Protein AF-A0A2R6HW61-F1 (afdb_monomer_lite)

Secondary structure (DSSP, 8-state):
-----------TT--B---EE-S-------------------------HHHHSBSTTGGGSPPPS--S---BSS----S--TTS---GGGGTTSSSSS-TTS-EEEEEETTEEEEEEHHHHHHH-EEEE-SSS-EEEE-BTTTTEEEEEE-EETTEE--EEEEEEEEB--HHHHHHHHHHTSEEEB-TTSSB---SSS-EEEEEETTT--EE-

Structure (mmCIF, N/CA/C/O backbone):
data_AF-A0A2R6HW61-F1
#
_entry.id   AF-A0A2R6HW61-F1
#
loop_
_atom_site.group_PDB
_atom_site.id
_atom_site.type_symbol
_atom_site.label_atom_id
_atom_site.label_alt_id
_atom_site.label_comp_id
_atom_site.label_asym_id
_atom_site.label_entity_id
_atom_site.label_seq_id
_atom_site.pdbx_PDB_ins_code
_atom_site.Cartn_x
_atom_site.Cartn_y
_atom_site.Cartn_z
_atom_site.occupancy
_atom_site.B_iso_or_equiv
_atom_site.auth_seq_id
_atom_site.auth_comp_id
_atom_site.auth_asym_id
_atom_site.auth_atom_id
_atom_site.pdbx_PDB_model_num
ATOM 1 N N . MET A 1 1 ? 31.361 -5.301 -8.154 1.00 31.36 1 MET A N 1
ATOM 2 C CA . MET A 1 1 ? 30.643 -4.566 -7.094 1.00 31.36 1 MET A CA 1
ATOM 3 C C . MET A 1 1 ? 29.355 -5.322 -6.843 1.00 31.36 1 MET A C 1
ATOM 5 O O . MET A 1 1 ? 28.435 -5.210 -7.637 1.00 31.36 1 MET A O 1
ATOM 9 N N . ASP A 1 2 ? 29.370 -6.182 -5.827 1.00 32.22 2 ASP A N 1
ATOM 10 C CA . ASP A 1 2 ? 28.257 -7.047 -5.420 1.00 32.22 2 ASP A CA 1
ATOM 11 C C . ASP A 1 2 ? 27.261 -6.198 -4.610 1.00 32.22 2 ASP A C 1
ATOM 13 O O . ASP A 1 2 ? 27.486 -5.925 -3.432 1.00 32.22 2 ASP A O 1
ATOM 17 N N . ARG A 1 3 ? 26.231 -5.659 -5.274 1.00 37.00 3 ARG A N 1
ATOM 18 C CA . ARG A 1 3 ? 25.158 -4.887 -4.630 1.00 37.00 3 ARG A CA 1
ATOM 19 C C . ARG A 1 3 ? 24.066 -5.861 -4.216 1.00 37.00 3 ARG A C 1
ATOM 21 O O . ARG A 1 3 ? 23.086 -6.048 -4.927 1.00 37.00 3 ARG A O 1
ATOM 28 N N . ARG A 1 4 ? 24.278 -6.517 -3.077 1.00 37.12 4 ARG A N 1
ATOM 29 C CA . ARG A 1 4 ? 23.260 -7.338 -2.421 1.00 37.12 4 ARG A CA 1
ATOM 30 C C . ARG A 1 4 ? 22.064 -6.443 -2.110 1.00 37.12 4 ARG A C 1
ATOM 32 O O . ARG A 1 4 ? 22.157 -5.582 -1.239 1.00 37.12 4 ARG A O 1
ATOM 39 N N . GLY A 1 5 ? 20.982 -6.623 -2.864 1.00 33.38 5 GLY A N 1
ATOM 40 C CA . GLY A 1 5 ? 19.691 -6.027 -2.553 1.00 33.38 5 GLY A CA 1
ATOM 41 C C . GLY A 1 5 ? 19.285 -6.399 -1.131 1.00 33.38 5 GLY A C 1
ATOM 42 O O . GLY A 1 5 ? 19.651 -7.469 -0.635 1.00 33.38 5 GLY A O 1
ATOM 43 N N . ALA A 1 6 ? 18.550 -5.509 -0.470 1.00 35.66 6 ALA A N 1
ATOM 44 C CA . ALA A 1 6 ? 17.943 -5.773 0.825 1.00 35.66 6 ALA A CA 1
ATOM 45 C C . ALA A 1 6 ? 16.871 -6.872 0.673 1.00 35.66 6 ALA A C 1
ATOM 47 O O . ALA A 1 6 ? 15.675 -6.614 0.626 1.00 35.66 6 ALA A O 1
ATOM 48 N N . VAL A 1 7 ? 17.304 -8.127 0.541 1.00 35.94 7 VAL A N 1
ATOM 49 C CA . VAL A 1 7 ? 16.442 -9.306 0.595 1.00 35.94 7 VAL A CA 1
ATOM 50 C C . VAL A 1 7 ? 16.288 -9.653 2.064 1.00 35.94 7 VAL A C 1
ATOM 52 O O . VAL A 1 7 ? 17.057 -10.437 2.625 1.00 35.94 7 VAL A O 1
ATOM 55 N N . ARG A 1 8 ? 15.299 -9.045 2.719 1.00 37.31 8 ARG A N 1
ATOM 56 C CA . ARG A 1 8 ? 14.903 -9.475 4.056 1.00 37.31 8 ARG A CA 1
ATOM 57 C C . ARG A 1 8 ? 13.936 -10.643 3.905 1.00 37.31 8 ARG A C 1
ATOM 59 O O . ARG A 1 8 ? 12.803 -10.479 3.470 1.00 37.31 8 ARG A O 1
ATOM 66 N N . ARG A 1 9 ? 14.401 -11.842 4.266 1.00 31.02 9 ARG A N 1
ATOM 67 C CA . ARG A 1 9 ? 13.520 -12.980 4.545 1.00 31.02 9 ARG A CA 1
ATOM 68 C C . ARG A 1 9 ? 12.683 -12.616 5.770 1.00 31.02 9 ARG A C 1
ATOM 70 O O . ARG A 1 9 ? 13.190 -12.663 6.890 1.00 31.02 9 ARG A O 1
ATOM 77 N N . MET A 1 10 ? 11.425 -12.233 5.571 1.00 38.69 10 MET A N 1
ATOM 78 C CA . MET A 1 10 ? 10.437 -12.327 6.641 1.00 38.69 10 MET A CA 1
ATOM 79 C C . MET A 1 10 ? 10.206 -13.817 6.885 1.00 38.69 10 MET A C 1
ATOM 81 O O . MET A 1 10 ? 9.603 -14.506 6.068 1.00 38.69 10 MET A O 1
ATOM 85 N N . GLY A 1 11 ? 10.770 -14.332 7.980 1.00 29.97 11 GLY A N 1
ATOM 86 C CA . GLY A 1 11 ? 10.447 -15.673 8.452 1.00 29.97 11 GLY A CA 1
ATOM 87 C C . GLY A 1 11 ? 8.935 -15.789 8.630 1.00 29.97 11 GLY A C 1
ATOM 88 O O . GLY A 1 11 ? 8.297 -14.853 9.113 1.00 29.97 11 GLY A O 1
ATOM 89 N N . ALA A 1 12 ? 8.377 -16.917 8.194 1.00 33.56 12 ALA A N 1
ATOM 90 C CA . ALA A 1 12 ? 6.945 -17.173 8.195 1.00 33.56 12 ALA A CA 1
ATOM 91 C C . ALA A 1 12 ? 6.278 -16.738 9.515 1.00 33.56 12 ALA A C 1
ATOM 93 O O . ALA A 1 12 ? 6.633 -17.231 10.586 1.00 33.56 12 ALA A O 1
ATOM 94 N N . GLY A 1 13 ? 5.284 -15.849 9.421 1.00 33.25 13 GLY A N 1
ATOM 95 C CA . GLY A 1 13 ? 4.235 -15.752 10.440 1.00 33.25 13 GLY A CA 1
ATOM 96 C C . GLY A 1 13 ? 4.002 -14.412 11.132 1.00 33.25 13 GLY A C 1
ATOM 97 O O . GLY A 1 13 ? 3.167 -14.379 12.029 1.00 33.25 13 GLY A O 1
ATOM 98 N N . ARG A 1 14 ? 4.657 -13.307 10.757 1.00 41.66 14 ARG A N 1
ATOM 99 C CA . ARG A 1 14 ? 4.333 -11.989 11.339 1.00 41.66 14 ARG A CA 1
ATOM 100 C C . ARG A 1 14 ? 3.594 -11.108 10.344 1.00 41.66 14 ARG A C 1
ATOM 102 O O . ARG A 1 14 ? 4.169 -10.247 9.694 1.00 41.66 14 ARG A O 1
ATOM 109 N N . VAL A 1 15 ? 2.301 -11.376 10.235 1.00 49.12 15 VAL A N 1
ATOM 110 C CA . VAL A 1 15 ? 1.333 -10.452 9.652 1.00 49.12 15 VAL A CA 1
ATOM 111 C C . VAL A 1 15 ? 1.204 -9.256 10.597 1.00 49.12 15 VAL A C 1
ATOM 113 O O . VAL A 1 15 ? 0.943 -9.451 11.785 1.00 49.12 15 VAL A O 1
ATOM 116 N N . ALA A 1 16 ? 1.403 -8.035 10.097 1.00 51.91 16 ALA A N 1
ATOM 117 C CA . ALA A 1 16 ? 1.140 -6.837 10.888 1.00 51.91 16 ALA A CA 1
ATOM 118 C C . ALA A 1 16 ? -0.362 -6.742 11.210 1.00 51.91 16 ALA A C 1
ATOM 120 O O . ALA A 1 16 ? -1.201 -6.915 10.324 1.00 51.91 16 ALA A O 1
ATOM 121 N N . LEU A 1 17 ? -0.707 -6.464 12.470 1.00 54.50 17 LEU A N 1
ATOM 122 C CA . LEU A 1 17 ? -2.067 -6.076 12.835 1.00 54.50 17 LEU A CA 1
ATOM 123 C C . LEU A 1 17 ? -2.235 -4.602 12.475 1.00 54.50 17 LEU A C 1
ATOM 125 O O . LEU A 1 17 ? -1.582 -3.746 13.068 1.00 54.50 17 LEU A O 1
ATOM 129 N N . LEU A 1 18 ? -3.093 -4.318 11.499 1.00 63.66 18 LEU A N 1
ATOM 130 C CA . LEU A 1 18 ? -3.476 -2.947 11.185 1.00 63.66 18 LEU A CA 1
ATOM 131 C C . LEU A 1 18 ? -4.281 -2.379 12.358 1.00 63.66 18 LEU A C 1
ATOM 133 O O . LEU A 1 18 ? -5.107 -3.082 12.948 1.00 63.66 18 LEU A O 1
ATOM 137 N N . SER A 1 19 ? -4.063 -1.108 12.688 1.00 67.38 19 SER A N 1
ATOM 138 C CA . SER A 1 19 ? -4.864 -0.415 13.699 1.00 67.38 19 SER A CA 1
ATOM 139 C C . SER A 1 19 ? -5.810 0.555 13.015 1.00 67.38 19 SER A C 1
ATOM 141 O O . SER A 1 19 ? -5.370 1.468 12.320 1.00 67.38 19 SER A O 1
ATOM 143 N N . GLY A 1 20 ? -7.113 0.350 13.207 1.00 68.31 20 GLY A N 1
ATOM 144 C CA . GLY A 1 20 ? -8.134 1.137 12.533 1.00 68.31 20 GLY A CA 1
ATOM 145 C C . GLY A 1 20 ? -9.157 1.766 13.460 1.00 68.31 20 GLY A C 1
ATOM 146 O O . GLY A 1 20 ? -9.310 1.385 14.621 1.00 68.31 20 GLY A O 1
ATOM 147 N N . CYS A 1 21 ? -9.863 2.761 12.938 1.00 79.56 21 CYS A N 1
ATOM 148 C CA . CYS A 1 21 ? -10.953 3.442 13.624 1.00 79.56 21 CYS A CA 1
ATOM 149 C C . CYS A 1 21 ? -12.115 3.657 12.649 1.00 79.56 21 CYS A C 1
ATOM 151 O O . CYS A 1 21 ? -11.932 4.173 11.545 1.00 79.56 21 CYS A O 1
ATOM 153 N N . ALA A 1 22 ? -13.316 3.254 13.068 1.00 66.00 22 ALA A N 1
ATOM 154 C CA . ALA A 1 22 ? -14.553 3.465 12.329 1.00 66.00 22 ALA A CA 1
ATOM 155 C C . ALA A 1 22 ? -15.335 4.632 12.942 1.00 66.00 22 ALA A C 1
ATOM 157 O O . ALA A 1 22 ? -15.548 4.681 14.155 1.00 66.00 22 ALA A O 1
ATOM 158 N N . SER A 1 23 ? -15.803 5.544 12.098 1.00 42.78 23 SER A N 1
ATOM 159 C CA . SER A 1 23 ? -16.707 6.615 12.507 1.00 42.78 23 SER A CA 1
ATOM 160 C C . SER A 1 23 ? -18.146 6.100 12.423 1.00 42.78 23 SER A C 1
ATOM 162 O O . SER A 1 23 ? -18.689 5.968 11.332 1.00 42.78 23 SER A O 1
ATOM 164 N N . GLY A 1 24 ? -18.765 5.794 13.574 1.00 40.84 24 GLY A N 1
ATOM 165 C CA . GLY A 1 24 ? -20.229 5.677 13.675 1.00 40.84 24 GLY A CA 1
ATOM 166 C C . GLY A 1 24 ? -20.866 4.287 13.824 1.00 40.84 24 GLY A C 1
ATOM 167 O O . GLY A 1 24 ? -21.939 4.070 13.271 1.00 40.84 24 GLY A O 1
ATOM 168 N N . LEU A 1 25 ? -20.305 3.368 14.616 1.00 32.78 25 LEU A N 1
ATOM 169 C CA . LEU A 1 25 ? -21.081 2.223 15.124 1.00 32.78 25 LEU A CA 1
ATOM 170 C C . LEU A 1 25 ? -21.647 2.557 16.510 1.00 32.78 25 LEU A C 1
ATOM 172 O O . LEU A 1 25 ? -20.997 2.334 17.529 1.00 32.78 25 LEU A O 1
ATOM 176 N N . SER A 1 26 ? -22.857 3.116 16.548 1.00 32.25 26 SER A N 1
ATOM 177 C CA . SER A 1 26 ? -23.675 3.110 17.764 1.00 32.25 26 SER A CA 1
ATOM 178 C C . SER A 1 26 ? -24.176 1.681 18.002 1.00 32.25 26 SER A C 1
ATOM 180 O O . SER A 1 26 ? -24.808 1.126 17.102 1.00 32.25 26 SER A O 1
ATOM 182 N N . PRO A 1 27 ? -23.928 1.063 19.170 1.00 35.25 27 PRO A N 1
ATOM 183 C CA . PRO A 1 27 ? -24.681 -0.112 19.577 1.00 35.25 27 PRO A CA 1
ATOM 184 C C . PRO A 1 27 ? -26.116 0.340 19.854 1.00 35.25 27 PRO A C 1
ATOM 186 O O . PRO A 1 27 ? -26.344 1.201 20.704 1.00 35.25 27 PRO A O 1
ATOM 189 N N . ASP A 1 28 ? -27.059 -0.196 19.090 1.00 36.53 28 ASP A N 1
ATOM 190 C CA . ASP A 1 28 ? -28.480 -0.137 19.412 1.00 36.53 28 ASP A CA 1
ATOM 191 C C . ASP A 1 28 ? -28.695 -1.035 20.637 1.00 36.53 28 ASP A C 1
ATOM 193 O O . ASP A 1 28 ? -28.474 -2.244 20.555 1.00 36.53 28 ASP A O 1
ATOM 197 N N . ASP A 1 29 ? -29.024 -0.444 21.785 1.00 33.16 29 ASP A N 1
ATOM 198 C CA . ASP A 1 29 ? -29.347 -1.194 23.000 1.00 33.16 29 ASP A CA 1
ATOM 199 C C . ASP A 1 29 ? -30.645 -0.641 23.592 1.00 33.16 29 ASP A C 1
ATOM 201 O O . ASP A 1 29 ? -30.676 0.307 24.383 1.00 33.16 29 ASP A O 1
AT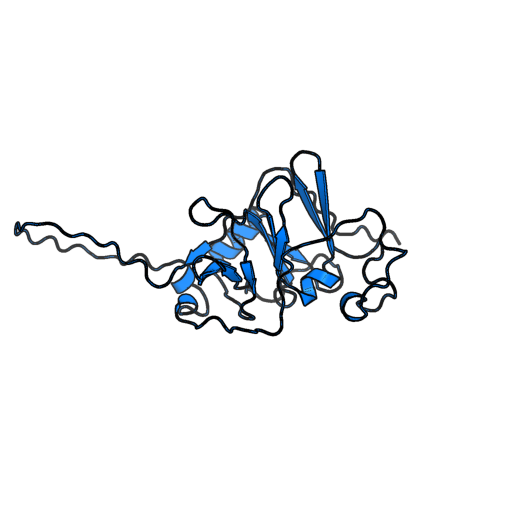OM 205 N N . SER A 1 30 ? -31.750 -1.211 23.122 1.00 38.44 30 SER A N 1
ATOM 206 C CA . SER A 1 30 ? -33.068 -1.087 23.724 1.00 38.44 30 SER A CA 1
ATOM 207 C C . SER A 1 30 ? -33.304 -2.284 24.650 1.00 38.44 30 SER A C 1
ATOM 209 O O . SER A 1 30 ? -33.608 -3.361 24.145 1.00 38.44 30 SER A O 1
ATOM 211 N N . ASP A 1 31 ? -33.177 -2.111 25.971 1.00 32.59 31 ASP A N 1
ATOM 212 C CA . ASP A 1 31 ? -34.264 -2.386 26.933 1.00 32.59 31 ASP A CA 1
ATOM 213 C C . ASP A 1 31 ? -33.885 -2.086 28.405 1.00 32.59 31 ASP A C 1
ATOM 215 O O . ASP A 1 31 ? -32.885 -2.556 28.940 1.00 32.59 31 ASP A O 1
ATOM 219 N N . ASP A 1 32 ? -34.775 -1.324 29.043 1.00 34.78 32 ASP A N 1
ATOM 220 C CA . ASP A 1 32 ? -35.305 -1.402 30.411 1.00 34.78 32 ASP A CA 1
ATOM 221 C C . ASP A 1 32 ? -34.444 -1.475 31.714 1.00 34.78 32 ASP A C 1
ATOM 223 O O . ASP A 1 32 ? -33.833 -2.476 32.081 1.00 34.78 32 ASP A O 1
ATOM 227 N N . ARG A 1 33 ? -34.716 -0.445 32.549 1.00 32.78 33 ARG A N 1
ATOM 228 C CA . ARG A 1 33 ? -34.911 -0.411 34.029 1.00 32.78 33 ARG A CA 1
ATOM 229 C C . ARG A 1 33 ? -33.740 -0.118 34.983 1.00 32.78 33 ARG A C 1
ATOM 231 O O . ARG A 1 33 ? -33.063 -0.986 35.519 1.00 32.78 33 ARG A O 1
ATOM 238 N N . GLU A 1 34 ? -33.668 1.173 35.310 1.00 36.44 34 GLU A N 1
ATOM 239 C CA . GLU A 1 34 ? -33.583 1.809 36.637 1.00 36.44 34 GLU A CA 1
ATOM 240 C C . GLU A 1 34 ? -33.191 0.959 37.864 1.00 36.44 34 GLU A C 1
ATOM 242 O O . GLU A 1 34 ? -33.979 0.159 38.364 1.00 36.44 34 GLU A O 1
ATOM 247 N N . ARG A 1 35 ? -32.022 1.276 38.449 1.00 32.28 35 ARG A N 1
ATOM 248 C CA . ARG A 1 35 ? -31.780 1.288 39.905 1.00 32.28 35 ARG A CA 1
ATOM 249 C C . ARG A 1 35 ? -30.651 2.261 40.260 1.00 32.28 35 ARG A C 1
ATOM 251 O O . ARG A 1 35 ? -29.515 2.130 39.818 1.00 32.28 35 ARG A O 1
ATOM 258 N N . THR A 1 36 ? -31.005 3.231 41.093 1.00 40.69 36 THR A N 1
ATOM 259 C CA . THR A 1 36 ? -30.178 4.297 41.658 1.00 40.69 36 THR A CA 1
ATOM 260 C C . THR A 1 36 ? -29.047 3.743 42.531 1.00 40.69 36 THR A C 1
ATOM 262 O O . THR A 1 36 ? -29.307 3.104 43.549 1.00 40.69 36 THR A O 1
ATOM 265 N N . ALA A 1 37 ? -27.795 4.040 42.180 1.00 34.00 37 ALA A N 1
ATOM 266 C CA . ALA A 1 37 ? -26.667 4.081 43.108 1.00 34.00 37 ALA A CA 1
ATOM 267 C C . ALA A 1 37 ? -25.565 4.963 42.509 1.00 34.00 37 ALA A C 1
ATOM 269 O O . ALA A 1 37 ? -25.114 4.738 41.389 1.00 34.00 37 ALA A O 1
ATOM 270 N N . THR A 1 38 ? -25.170 5.990 43.257 1.00 46.59 38 THR A N 1
ATOM 271 C CA . THR A 1 38 ? -24.091 6.926 42.939 1.00 46.59 38 THR A CA 1
ATOM 272 C C . THR A 1 38 ? -22.762 6.182 42.834 1.00 46.59 38 THR A C 1
ATOM 274 O O . THR A 1 38 ? -22.040 6.050 43.817 1.00 46.59 38 THR A O 1
ATOM 277 N N . ASP A 1 39 ? -22.437 5.702 41.639 1.00 35.19 39 ASP A N 1
ATOM 278 C CA . ASP A 1 39 ? -21.096 5.264 41.281 1.00 35.19 39 ASP A CA 1
ATOM 279 C C . ASP A 1 39 ? -20.476 6.371 40.433 1.00 35.19 39 ASP A C 1
ATOM 281 O O . ASP A 1 39 ? -20.856 6.596 39.281 1.00 35.19 39 ASP A O 1
ATOM 285 N N . ARG A 1 40 ? -19.554 7.129 41.033 1.00 43.28 40 ARG A N 1
ATOM 286 C CA . ARG A 1 40 ? -18.696 8.059 40.301 1.00 43.28 40 ARG A CA 1
ATOM 287 C C . ARG A 1 40 ? -17.736 7.195 39.485 1.00 43.28 40 ARG A C 1
ATOM 289 O O . ARG A 1 40 ? -16.573 7.048 39.844 1.00 43.28 40 ARG A O 1
ATOM 296 N N . ARG A 1 41 ? -18.242 6.623 38.388 1.00 38.88 41 ARG A N 1
ATOM 297 C CA . ARG A 1 41 ? -17.420 6.040 37.338 1.00 38.88 41 ARG A CA 1
ATOM 298 C C . ARG A 1 41 ? -16.544 7.166 36.831 1.00 38.88 41 ARG A C 1
ATOM 300 O O . ARG A 1 41 ? -17.013 8.085 36.161 1.00 38.88 41 ARG A O 1
ATOM 307 N N . THR A 1 42 ? -15.269 7.112 37.183 1.00 38.22 42 THR A N 1
ATOM 308 C CA . THR A 1 42 ? -14.232 7.748 36.389 1.00 38.22 42 THR A CA 1
ATOM 309 C C . THR A 1 42 ? -14.351 7.105 35.014 1.00 38.22 42 THR A C 1
ATOM 311 O O . THR A 1 42 ? -13.853 6.006 34.787 1.00 38.22 42 THR A O 1
ATOM 314 N N . VAL A 1 43 ? -15.120 7.732 34.125 1.00 39.22 43 VAL A N 1
ATOM 315 C CA . VAL A 1 43 ? -15.089 7.422 32.703 1.00 39.22 43 VAL A CA 1
ATOM 316 C C . VAL A 1 43 ? -13.726 7.916 32.249 1.00 39.22 43 VAL A C 1
ATOM 318 O O . VAL A 1 43 ? -13.563 9.054 31.817 1.00 39.22 43 VAL A O 1
ATOM 321 N N . THR A 1 44 ? -12.705 7.089 32.444 1.00 39.38 44 THR A N 1
ATOM 322 C CA . THR A 1 44 ? -11.497 7.194 31.647 1.00 39.38 44 THR A CA 1
ATOM 323 C C . THR A 1 44 ? -11.967 6.794 30.261 1.00 39.38 44 THR A C 1
ATOM 325 O O . THR A 1 44 ? -12.087 5.610 29.960 1.00 39.38 44 THR A O 1
ATOM 328 N N . THR A 1 45 ? -12.393 7.766 29.456 1.00 50.69 45 THR A N 1
ATOM 329 C CA . THR A 1 45 ? -12.622 7.530 28.037 1.00 50.69 45 THR A CA 1
ATOM 330 C C . THR A 1 45 ? -11.261 7.117 27.495 1.00 50.69 45 THR A C 1
ATOM 332 O O . THR A 1 45 ? -10.394 7.972 27.313 1.00 50.69 45 THR A O 1
ATOM 335 N N . GLU A 1 46 ? -11.023 5.809 27.375 1.00 57.94 46 GLU A N 1
ATOM 336 C CA . GLU A 1 46 ? -9.838 5.251 26.730 1.00 57.94 46 GLU A CA 1
ATOM 337 C C . GLU A 1 46 ? -9.728 5.951 25.373 1.00 57.94 46 GLU A C 1
ATOM 339 O O . GLU A 1 46 ? -10.590 5.806 24.503 1.00 57.94 46 GLU A O 1
ATOM 344 N N . ARG A 1 47 ? -8.737 6.836 25.236 1.00 66.62 47 ARG A N 1
ATOM 345 C CA . ARG A 1 47 ? -8.493 7.544 23.982 1.00 66.62 47 ARG A CA 1
ATOM 346 C C . ARG A 1 47 ? -8.135 6.495 22.936 1.00 66.62 47 ARG A C 1
ATOM 348 O O . ARG A 1 47 ? -7.246 5.682 23.175 1.00 66.62 47 ARG A O 1
ATOM 355 N N . SER A 1 48 ? -8.806 6.517 21.784 1.00 81.81 48 SER A N 1
ATOM 356 C CA . SER A 1 48 ? -8.455 5.621 20.679 1.00 81.81 48 SER A CA 1
ATOM 357 C C . SER A 1 48 ? -7.008 5.865 20.253 1.00 81.81 48 SER A C 1
ATOM 359 O O . SER A 1 48 ? -6.532 7.004 20.318 1.00 81.81 48 SER A O 1
ATOM 361 N N . LEU A 1 49 ? -6.321 4.824 19.776 1.00 84.75 49 LEU A N 1
ATOM 362 C CA . LEU A 1 49 ? -4.941 4.946 19.300 1.00 84.75 49 LEU A CA 1
ATOM 363 C C . LEU A 1 49 ? -4.804 6.056 18.245 1.00 84.75 49 LEU A C 1
ATOM 365 O O . LEU A 1 49 ? -3.882 6.862 18.327 1.00 84.75 49 LEU A O 1
ATOM 369 N N . ALA A 1 50 ? -5.777 6.169 17.333 1.00 87.31 50 ALA A N 1
ATOM 370 C CA . ALA A 1 50 ? -5.824 7.234 16.331 1.00 87.31 50 ALA A CA 1
ATOM 371 C C . ALA A 1 50 ? -5.773 8.646 16.948 1.00 87.31 50 ALA A C 1
ATOM 373 O O . ALA A 1 50 ? -5.048 9.509 16.456 1.00 87.31 50 ALA A O 1
ATOM 374 N N . SER A 1 51 ? -6.472 8.862 18.071 1.00 90.06 51 SER A N 1
ATOM 375 C CA . SER A 1 51 ? -6.507 10.152 18.780 1.00 90.06 51 SER A CA 1
ATOM 376 C C . SER A 1 51 ? -5.226 10.498 19.546 1.00 90.06 51 SER A C 1
ATOM 378 O O . SER A 1 51 ? -5.087 11.623 20.035 1.00 90.06 51 SER A O 1
ATOM 380 N N . LEU A 1 52 ? -4.309 9.537 19.683 1.00 90.31 52 LEU A N 1
ATOM 381 C CA . LEU A 1 52 ? -2.984 9.741 20.270 1.00 90.31 52 LEU A CA 1
ATOM 382 C C . LEU A 1 52 ? -1.936 10.123 19.217 1.00 90.31 52 LEU A C 1
ATOM 384 O O . LEU A 1 52 ? -0.883 10.643 19.581 1.00 90.31 52 LEU A O 1
ATOM 388 N N . GLY A 1 53 ? -2.205 9.864 17.936 1.00 90.12 53 GLY A N 1
ATOM 389 C CA . GLY A 1 53 ? -1.298 10.197 16.843 1.00 90.12 53 GLY A CA 1
ATOM 390 C C . GLY A 1 53 ? -1.517 11.587 16.249 1.00 90.12 53 GLY A C 1
ATOM 391 O O . GLY A 1 53 ? -2.282 12.403 16.766 1.00 90.12 53 GLY A O 1
ATOM 392 N N . VAL A 1 54 ? -0.822 11.854 15.143 1.00 90.44 54 VAL A N 1
ATOM 393 C CA . VAL A 1 54 ? -0.850 13.135 14.426 1.00 90.44 54 VAL A CA 1
ATOM 394 C C . VAL A 1 54 ? -1.191 12.907 12.947 1.00 90.44 54 VAL A C 1
ATOM 396 O O . VAL A 1 54 ? -0.446 12.194 12.277 1.00 90.44 54 VAL A O 1
ATOM 399 N N . PRO A 1 55 ? -2.251 13.534 12.405 1.00 91.62 55 PRO A N 1
ATOM 400 C CA . PRO A 1 55 ? -3.238 14.346 13.120 1.00 91.62 55 PRO A CA 1
ATOM 401 C C . PRO A 1 55 ? -4.149 13.486 14.023 1.00 91.62 55 PRO A C 1
ATOM 403 O O . PRO A 1 55 ? -4.453 12.339 13.705 1.00 91.62 55 PRO A O 1
ATOM 406 N N . SER A 1 56 ? -4.584 14.032 15.165 1.00 91.38 56 SER A N 1
ATOM 407 C CA . SER A 1 56 ? -5.386 13.296 16.165 1.00 91.38 56 SER A CA 1
ATOM 408 C C . SER A 1 56 ? -6.855 13.117 15.775 1.00 91.38 56 SER A C 1
ATOM 410 O O . SER A 1 56 ? -7.578 12.327 16.375 1.00 91.38 56 SER A O 1
ATOM 412 N N . ASP A 1 57 ? -7.323 13.892 14.806 1.00 90.75 57 ASP A N 1
ATOM 413 C CA . ASP A 1 57 ? -8.700 13.937 14.314 1.00 90.75 57 ASP A CA 1
ATOM 414 C C . ASP A 1 57 ? -8.861 13.246 12.954 1.00 90.75 57 ASP A C 1
ATOM 416 O O . ASP A 1 57 ? -9.902 13.373 12.315 1.00 90.75 57 ASP A O 1
ATOM 420 N N . VAL A 1 58 ? -7.869 12.447 12.546 1.00 89.81 58 VAL A N 1
ATOM 421 C CA . VAL A 1 58 ? -7.817 11.788 11.235 1.00 89.81 58 VAL A CA 1
ATOM 422 C C . VAL A 1 58 ? -9.077 10.977 10.898 1.00 89.81 58 VAL A C 1
ATOM 424 O O . VAL A 1 58 ? -9.483 10.905 9.745 1.00 89.81 58 VAL A O 1
ATOM 427 N N . CYS A 1 59 ? -9.744 10.402 11.902 1.00 88.62 59 CYS A N 1
ATOM 428 C CA . CYS A 1 59 ? -10.961 9.609 11.709 1.00 88.62 59 CYS A CA 1
ATOM 429 C C . CYS A 1 59 ? -12.200 10.448 11.360 1.00 88.62 59 CYS A C 1
ATOM 431 O O . CYS A 1 59 ? -13.199 9.898 10.902 1.00 88.62 59 CYS A O 1
ATOM 433 N N . GLY A 1 60 ? -12.162 11.757 11.617 1.00 87.88 60 GLY A N 1
ATOM 434 C CA . GLY A 1 60 ? -13.221 12.693 11.242 1.00 87.88 60 GLY A CA 1
ATOM 435 C C . GLY A 1 60 ? -13.086 13.226 9.816 1.00 87.88 60 GLY A C 1
ATOM 436 O O . GLY A 1 60 ? -14.004 13.889 9.334 1.00 87.88 60 GLY A O 1
ATOM 437 N N . GLU A 1 61 ? -11.964 12.953 9.148 1.00 88.38 61 GLU A N 1
ATOM 438 C CA . GLU A 1 61 ? -11.721 13.414 7.788 1.00 88.38 61 GLU A CA 1
ATOM 439 C C . GLU A 1 61 ? -12.645 12.703 6.790 1.00 88.38 61 GLU A C 1
ATOM 441 O O . GLU A 1 61 ? -13.063 11.559 6.985 1.00 88.38 61 GLU A O 1
ATOM 446 N N . SER A 1 62 ? -12.986 13.392 5.701 1.00 89.06 62 SER A N 1
ATOM 447 C CA . SER A 1 62 ? -13.759 12.780 4.625 1.00 89.06 62 SER A CA 1
ATOM 448 C C . SER A 1 62 ? -12.825 12.082 3.644 1.00 89.06 62 SER A C 1
ATOM 450 O O . SER A 1 62 ? -11.871 12.669 3.133 1.00 89.06 62 SER A O 1
ATOM 452 N N . ILE A 1 63 ? -13.123 10.827 3.310 1.00 91.50 63 ILE A N 1
ATOM 453 C CA . ILE A 1 63 ? -12.360 10.106 2.288 1.00 91.50 63 ILE A CA 1
ATOM 454 C C . ILE A 1 63 ? -12.581 10.782 0.931 1.00 91.50 63 ILE A C 1
ATOM 456 O O . ILE A 1 63 ? -13.699 10.812 0.405 1.00 91.50 63 ILE A O 1
ATOM 460 N N . ARG A 1 64 ? -11.491 11.286 0.349 1.00 89.06 64 ARG A N 1
ATOM 461 C CA . ARG A 1 64 ? -11.478 11.862 -0.998 1.00 89.06 64 ARG A CA 1
ATOM 462 C C . ARG A 1 64 ? -11.798 10.775 -2.036 1.00 89.06 64 ARG A C 1
ATOM 464 O O . ARG A 1 64 ? -11.158 9.728 -1.993 1.00 89.06 64 ARG A O 1
ATOM 471 N N . PRO A 1 65 ? -12.755 10.999 -2.959 1.00 82.06 65 PRO A N 1
ATOM 472 C CA . PRO A 1 65 ? -13.121 10.001 -3.968 1.00 82.06 65 PRO A CA 1
ATOM 473 C C . PRO A 1 65 ? -11.993 9.647 -4.940 1.00 82.06 65 PRO A C 1
ATOM 475 O O . PRO A 1 65 ? -11.907 8.504 -5.366 1.00 82.06 65 PRO A O 1
ATOM 478 N N . ASP A 1 66 ? -11.147 10.621 -5.275 1.00 87.94 66 ASP A N 1
ATOM 479 C CA . ASP A 1 66 ? -9.999 10.451 -6.163 1.00 87.94 66 ASP A CA 1
ATOM 480 C C . ASP A 1 66 ? -8.792 11.192 -5.560 1.00 87.94 66 ASP A C 1
ATOM 482 O O . ASP A 1 66 ? -8.693 12.419 -5.668 1.00 87.94 66 ASP A O 1
ATOM 486 N N . PRO A 1 67 ? -7.909 10.487 -4.833 1.00 86.69 67 PRO A N 1
ATOM 487 C CA . PRO A 1 67 ? -6.682 11.063 -4.295 1.00 86.69 67 PRO A CA 1
ATOM 488 C C . PRO A 1 67 ? -5.569 11.181 -5.353 1.00 86.69 67 PRO A C 1
ATOM 490 O O . PRO A 1 67 ? -4.487 11.662 -5.016 1.00 86.69 67 PRO A O 1
ATOM 493 N N . GLY A 1 68 ? -5.799 10.740 -6.598 1.00 89.88 68 GLY A N 1
ATOM 494 C CA . GLY A 1 68 ? -4.783 10.651 -7.649 1.00 89.88 68 GLY A CA 1
ATOM 495 C C . GLY A 1 68 ? -3.784 9.503 -7.462 1.00 89.88 68 GLY A C 1
ATOM 496 O O . GLY A 1 68 ? -2.716 9.529 -8.070 1.00 89.88 68 GLY A O 1
ATOM 497 N N . ILE A 1 69 ? -4.103 8.535 -6.595 1.00 91.75 69 ILE A N 1
ATOM 498 C CA . ILE A 1 69 ? -3.287 7.353 -6.295 1.00 91.75 69 ILE A CA 1
ATOM 499 C C . ILE A 1 69 ? -4.214 6.138 -6.267 1.00 91.75 69 ILE A C 1
ATOM 501 O O . ILE A 1 69 ? -5.063 6.016 -5.382 1.00 91.75 69 ILE A O 1
ATOM 505 N N . ASP A 1 70 ? -4.039 5.243 -7.234 1.00 93.81 70 ASP A N 1
ATOM 506 C CA . ASP A 1 70 ? -4.892 4.068 -7.390 1.00 93.81 70 ASP A CA 1
ATOM 507 C C . ASP A 1 70 ? -4.293 2.856 -6.682 1.00 93.81 70 ASP A C 1
ATOM 509 O O . ASP A 1 70 ? -3.171 2.444 -6.981 1.00 93.81 70 ASP A O 1
ATOM 513 N N . ALA A 1 71 ? -5.061 2.225 -5.794 1.00 96.44 71 ALA A N 1
ATOM 514 C CA . ALA A 1 71 ? -4.670 0.946 -5.217 1.00 96.44 71 ALA A CA 1
ATOM 515 C C . ALA A 1 71 ? -4.704 -0.162 -6.283 1.00 96.44 71 ALA A C 1
ATOM 517 O O . ALA A 1 71 ? -5.635 -0.263 -7.085 1.00 96.44 71 ALA A O 1
ATOM 518 N N . ILE A 1 72 ? -3.720 -1.060 -6.260 1.00 97.19 72 ILE A N 1
ATOM 519 C CA . ILE A 1 72 ? -3.723 -2.242 -7.125 1.00 97.19 72 ILE A CA 1
ATOM 520 C C . ILE A 1 72 ? -4.653 -3.285 -6.504 1.00 97.19 72 ILE A C 1
ATOM 522 O O . ILE A 1 72 ? -4.335 -3.870 -5.473 1.00 97.19 72 ILE A O 1
ATOM 526 N N . THR A 1 73 ? -5.796 -3.545 -7.134 1.00 96.62 73 THR A N 1
ATOM 527 C CA . THR A 1 73 ? -6.791 -4.529 -6.660 1.00 96.62 73 THR A CA 1
ATOM 528 C C . THR A 1 73 ? -6.717 -5.880 -7.368 1.00 96.62 73 THR A C 1
ATOM 530 O O . THR A 1 73 ? -7.278 -6.864 -6.893 1.00 96.62 73 THR A O 1
ATOM 533 N N . ALA A 1 74 ? -5.997 -5.944 -8.489 1.00 94.31 74 ALA A N 1
ATOM 534 C CA . ALA A 1 74 ? -5.799 -7.154 -9.279 1.00 94.31 74 ALA A CA 1
ATOM 535 C C . ALA A 1 74 ? -4.328 -7.272 -9.723 1.00 94.31 74 ALA A C 1
ATOM 537 O O . ALA A 1 74 ? -4.011 -7.053 -10.896 1.00 94.31 74 ALA A O 1
ATOM 538 N N . PRO A 1 75 ? -3.396 -7.571 -8.797 1.00 94.94 75 PRO A N 1
ATOM 539 C CA . PRO A 1 75 ? -1.981 -7.666 -9.128 1.00 94.94 75 PRO A CA 1
ATOM 540 C C . PRO A 1 75 ? -1.699 -8.855 -10.057 1.00 94.94 75 PRO A C 1
ATOM 542 O O . PRO A 1 75 ? -2.169 -9.974 -9.844 1.00 94.94 75 PRO A O 1
ATOM 545 N N . ALA A 1 76 ? -0.877 -8.617 -11.079 1.00 91.38 76 ALA A N 1
ATOM 546 C CA . ALA A 1 76 ? -0.395 -9.646 -11.992 1.00 91.38 76 ALA A CA 1
ATOM 547 C C . ALA A 1 76 ? 1.045 -10.048 -11.648 1.00 91.38 76 ALA A C 1
ATOM 549 O O . ALA A 1 76 ? 1.862 -9.213 -11.265 1.00 91.38 76 ALA A O 1
ATOM 550 N N . PHE A 1 77 ? 1.367 -11.329 -11.834 1.00 89.81 77 PHE A N 1
ATOM 551 C CA . PHE A 1 77 ? 2.686 -11.882 -11.527 1.00 89.81 77 PHE A CA 1
ATOM 552 C C . PHE A 1 77 ? 3.211 -12.695 -12.704 1.00 89.81 77 PHE A C 1
ATOM 554 O O . PHE A 1 77 ? 2.487 -13.497 -13.294 1.00 89.81 77 PHE A O 1
ATOM 561 N N . ALA A 1 78 ? 4.492 -12.522 -13.000 1.00 87.75 78 ALA A N 1
ATOM 562 C CA . ALA A 1 78 ? 5.236 -13.328 -13.950 1.00 87.75 78 ALA A CA 1
ATOM 563 C C . ALA A 1 78 ? 6.657 -13.531 -13.419 1.00 87.75 78 ALA A C 1
ATOM 565 O O . ALA A 1 78 ? 7.165 -12.697 -12.671 1.00 87.75 78 ALA A O 1
ATOM 566 N N . ALA A 1 79 ? 7.281 -14.644 -13.807 1.00 83.94 79 ALA A N 1
ATOM 567 C CA . ALA A 1 79 ? 8.693 -14.892 -13.516 1.00 83.94 79 ALA A CA 1
ATOM 568 C C . ALA A 1 79 ? 9.621 -14.015 -14.372 1.00 83.94 79 ALA A C 1
ATOM 570 O O . ALA A 1 79 ? 10.758 -13.780 -13.988 1.00 83.94 79 ALA A O 1
ATOM 571 N N . ASP A 1 80 ? 9.127 -13.545 -15.520 1.00 81.12 80 ASP A N 1
ATOM 572 C CA . ASP A 1 80 ? 9.850 -12.680 -16.442 1.00 81.12 80 ASP A CA 1
ATOM 573 C C . ASP A 1 80 ? 8.895 -11.636 -17.042 1.00 81.12 80 ASP A C 1
ATOM 575 O O . ASP A 1 80 ? 7.792 -11.962 -17.493 1.00 81.12 80 ASP A O 1
ATOM 579 N N . TRP A 1 81 ? 9.341 -10.380 -17.038 1.00 80.50 81 TRP A N 1
ATOM 580 C CA . TRP A 1 81 ? 8.644 -9.215 -17.584 1.00 80.50 81 TRP A CA 1
ATOM 581 C C . TRP A 1 81 ? 9.367 -8.598 -18.789 1.00 80.50 81 TRP A C 1
ATOM 583 O O . TRP A 1 81 ? 8.871 -7.627 -19.353 1.00 80.50 81 TRP A O 1
ATOM 593 N N . SER A 1 82 ? 10.495 -9.167 -19.228 1.00 76.88 82 SER A N 1
ATOM 594 C CA . SER A 1 82 ? 11.361 -8.636 -20.294 1.00 76.88 82 SER A CA 1
ATOM 595 C C . SER A 1 82 ? 10.651 -8.408 -21.635 1.00 76.88 82 SER A C 1
ATOM 597 O O . SER A 1 82 ? 11.050 -7.547 -22.417 1.00 76.88 82 SER A O 1
ATOM 599 N N . SER A 1 83 ? 9.581 -9.161 -21.899 1.00 79.31 83 SER A N 1
ATOM 600 C CA . SER A 1 83 ? 8.766 -9.063 -23.116 1.00 79.31 83 SER A CA 1
ATOM 601 C C . SER A 1 83 ? 7.617 -8.051 -23.029 1.00 79.31 83 SER A C 1
ATOM 603 O O . SER A 1 83 ? 6.897 -7.864 -24.011 1.00 79.31 83 SER A O 1
ATOM 605 N N . ARG A 1 84 ? 7.403 -7.416 -21.870 1.00 79.94 84 ARG A N 1
ATOM 606 C CA . ARG A 1 84 ? 6.327 -6.442 -21.657 1.00 79.94 84 ARG A CA 1
ATOM 607 C C . ARG A 1 84 ? 6.850 -5.022 -21.808 1.00 79.94 84 ARG A C 1
ATOM 609 O O . ARG A 1 84 ? 7.917 -4.680 -21.308 1.00 79.94 84 ARG A O 1
ATOM 616 N N . ASP A 1 85 ? 6.049 -4.183 -22.456 1.00 78.38 85 ASP A N 1
ATOM 617 C CA . ASP A 1 85 ? 6.264 -2.742 -22.424 1.00 78.38 85 ASP A CA 1
ATOM 618 C C . ASP A 1 85 ? 5.762 -2.209 -21.077 1.00 78.38 85 ASP A C 1
ATOM 620 O O . ASP A 1 85 ? 4.558 -2.168 -20.819 1.00 78.38 85 ASP A O 1
ATOM 624 N N . ILE A 1 86 ? 6.695 -1.900 -20.178 1.00 78.75 86 ILE A N 1
ATOM 625 C CA . ILE A 1 86 ? 6.393 -1.365 -18.848 1.00 78.75 86 ILE A CA 1
ATOM 626 C C . ILE A 1 86 ? 6.199 0.140 -18.957 1.00 78.75 86 ILE A C 1
ATOM 628 O O . ILE A 1 86 ? 7.048 0.806 -19.548 1.00 78.75 86 ILE A O 1
ATOM 632 N N . ASP A 1 87 ? 5.135 0.685 -18.361 1.00 81.56 87 ASP A N 1
ATOM 633 C CA . ASP A 1 87 ? 4.876 2.126 -18.394 1.00 81.56 87 ASP A CA 1
ATOM 634 C C . ASP A 1 87 ? 6.082 2.928 -17.879 1.00 81.56 87 ASP A C 1
ATOM 636 O O . ASP A 1 87 ? 6.754 2.564 -16.909 1.00 81.56 87 ASP A O 1
ATOM 640 N N . SER A 1 88 ? 6.354 4.049 -18.544 1.00 79.38 88 SER A N 1
ATOM 641 C CA . SER A 1 88 ? 7.410 4.984 -18.172 1.00 79.38 88 SER A CA 1
ATOM 642 C C . SER A 1 88 ? 7.333 5.492 -16.729 1.00 79.38 88 SER A C 1
ATOM 644 O O . SER A 1 88 ? 8.382 5.791 -16.155 1.00 79.38 88 SER A O 1
ATOM 646 N N . ALA A 1 89 ? 6.145 5.528 -16.119 1.00 78.38 89 ALA A N 1
ATOM 647 C CA . ALA A 1 89 ? 5.974 5.869 -14.710 1.00 78.38 89 ALA A CA 1
ATOM 648 C C . ALA A 1 89 ? 6.791 4.932 -13.797 1.00 78.38 89 ALA A C 1
ATOM 650 O O . ALA A 1 89 ? 7.542 5.394 -12.932 1.00 78.38 89 ALA A O 1
ATOM 651 N N . TYR A 1 90 ? 6.776 3.623 -14.068 1.00 79.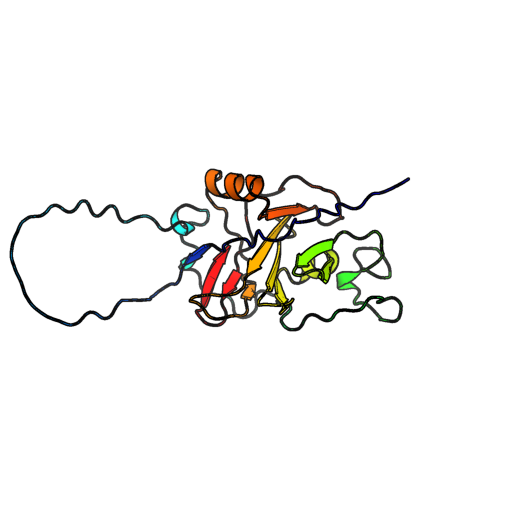56 90 TYR A N 1
ATOM 652 C CA . TYR A 1 90 ? 7.438 2.612 -13.231 1.00 79.56 90 TYR A CA 1
ATOM 653 C C . TYR A 1 90 ? 8.928 2.431 -13.540 1.00 79.56 90 TYR A C 1
ATOM 655 O O . TYR A 1 90 ? 9.647 1.756 -12.806 1.00 79.56 90 TYR A O 1
ATOM 663 N N . ARG A 1 91 ? 9.429 3.058 -14.609 1.00 75.50 91 ARG A N 1
ATOM 664 C CA . ARG A 1 91 ? 10.802 2.885 -15.107 1.00 75.50 91 ARG A CA 1
ATOM 665 C C . ARG A 1 91 ? 11.889 3.393 -14.151 1.00 75.50 91 ARG A C 1
ATOM 667 O O . ARG A 1 91 ? 12.984 2.835 -14.112 1.00 75.50 91 ARG A O 1
ATOM 674 N N . ARG A 1 92 ? 11.606 4.436 -13.354 1.00 70.94 92 ARG A N 1
ATOM 675 C CA . ARG A 1 92 ? 12.527 5.034 -12.349 1.00 70.94 92 ARG A CA 1
ATOM 676 C C . ARG A 1 92 ? 13.985 5.147 -12.845 1.00 70.94 92 ARG A C 1
ATOM 678 O O . ARG A 1 92 ? 14.936 4.738 -12.172 1.00 70.94 92 ARG A O 1
ATOM 685 N N . GLY A 1 93 ? 14.153 5.674 -14.060 1.00 60.75 93 GLY A N 1
ATOM 686 C CA . GLY A 1 93 ? 15.459 5.906 -14.692 1.00 60.75 93 GLY A CA 1
ATOM 687 C C . GLY A 1 93 ? 16.119 4.693 -15.366 1.00 60.75 93 GLY A C 1
ATOM 688 O O . GLY A 1 93 ? 17.182 4.859 -15.954 1.00 60.75 93 GLY A O 1
ATOM 689 N N . ASP A 1 94 ? 15.504 3.507 -15.334 1.00 62.81 94 ASP A N 1
ATOM 690 C CA . ASP A 1 94 ? 15.891 2.334 -16.132 1.00 62.81 94 ASP A CA 1
ATOM 691 C C . ASP A 1 94 ? 14.816 2.022 -17.183 1.00 62.81 94 ASP A C 1
ATOM 693 O O . ASP A 1 94 ? 13.634 2.226 -16.949 1.00 62.81 94 ASP A O 1
ATOM 697 N N . ARG A 1 95 ? 15.204 1.494 -18.347 1.00 57.81 95 ARG A N 1
ATOM 698 C CA . ARG A 1 95 ? 14.274 1.170 -19.437 1.00 57.81 95 ARG A CA 1
ATOM 699 C C . ARG A 1 95 ? 13.209 0.146 -19.040 1.00 57.81 95 ARG A C 1
ATOM 701 O O . ARG A 1 95 ? 12.128 0.201 -19.614 1.00 57.81 95 ARG A O 1
ATOM 708 N N . SER A 1 96 ? 13.496 -0.749 -18.091 1.00 63.69 96 SER A N 1
ATOM 709 C CA . SER A 1 96 ? 12.550 -1.793 -17.681 1.00 63.69 96 SER A CA 1
ATOM 710 C C . SER A 1 96 ? 11.693 -1.414 -16.469 1.00 63.69 96 SER A C 1
ATOM 712 O O . SER A 1 96 ? 10.560 -1.866 -16.370 1.00 63.69 96 SER A O 1
ATOM 714 N N . GLY A 1 97 ? 12.214 -0.620 -15.524 1.00 64.44 97 GLY A N 1
ATOM 715 C CA . GLY A 1 97 ? 11.539 -0.339 -14.243 1.00 64.44 97 GLY A CA 1
ATOM 716 C C . GLY A 1 97 ? 11.434 -1.515 -13.272 1.00 64.44 97 GLY A C 1
ATOM 717 O O . GLY A 1 97 ? 11.052 -1.323 -12.117 1.00 64.44 97 GLY A O 1
ATOM 718 N N . LEU A 1 98 ? 11.807 -2.706 -13.740 1.00 74.38 98 LEU A N 1
ATOM 719 C CA . LEU A 1 98 ? 11.674 -4.006 -13.088 1.00 74.38 98 LEU A CA 1
ATOM 720 C C . LEU A 1 98 ? 12.959 -4.838 -13.234 1.00 74.38 98 LEU A C 1
ATOM 722 O O . LEU A 1 98 ? 12.902 -6.062 -13.208 1.00 74.38 98 LEU A O 1
ATOM 726 N N . ALA A 1 99 ? 14.106 -4.188 -13.439 1.00 75.75 99 ALA A N 1
ATOM 727 C CA . ALA A 1 99 ? 15.388 -4.871 -13.556 1.00 75.75 99 ALA A CA 1
ATOM 728 C C . ALA A 1 99 ? 15.717 -5.671 -12.284 1.00 75.75 99 ALA A C 1
ATOM 730 O O . ALA A 1 99 ? 15.292 -5.314 -11.184 1.00 75.75 99 ALA A O 1
ATOM 731 N N . ASP A 1 100 ? 16.523 -6.721 -12.437 1.00 77.12 100 ASP A N 1
ATOM 732 C CA . ASP A 1 100 ? 16.873 -7.655 -11.356 1.00 77.12 100 ASP A CA 1
ATOM 733 C C . ASP A 1 100 ? 17.571 -6.992 -10.153 1.00 77.12 100 ASP A C 1
ATOM 735 O O . ASP A 1 100 ? 17.610 -7.559 -9.063 1.00 77.12 100 ASP A O 1
ATOM 739 N N . ASP A 1 101 ? 18.136 -5.795 -10.331 1.00 74.31 101 ASP A N 1
ATOM 740 C CA . ASP A 1 101 ? 18.816 -5.028 -9.285 1.00 74.31 101 ASP A CA 1
ATOM 741 C C . ASP A 1 101 ? 17.893 -4.052 -8.534 1.00 74.31 101 ASP A C 1
ATOM 743 O O . ASP A 1 101 ? 18.357 -3.286 -7.683 1.00 74.31 101 ASP A O 1
ATOM 747 N N . ARG A 1 102 ? 16.587 -4.059 -8.831 1.00 77.88 102 ARG A N 1
ATOM 748 C CA . ARG A 1 102 ? 15.601 -3.196 -8.177 1.00 77.88 102 ARG A CA 1
ATOM 749 C C . ARG A 1 102 ? 15.126 -3.775 -6.850 1.00 77.88 102 ARG A C 1
ATOM 751 O O . ARG A 1 102 ? 14.909 -4.973 -6.697 1.00 77.88 102 ARG A O 1
ATOM 758 N N . THR A 1 103 ? 14.914 -2.884 -5.886 1.00 82.56 103 THR A N 1
ATOM 759 C CA . THR A 1 103 ? 14.424 -3.261 -4.559 1.00 82.56 103 THR A CA 1
ATOM 760 C C . THR A 1 103 ? 12.941 -3.588 -4.593 1.00 82.56 103 THR A C 1
ATOM 762 O O . THR A 1 103 ? 12.130 -2.909 -5.232 1.00 82.56 103 THR A O 1
ATOM 765 N N . VAL A 1 104 ? 12.597 -4.644 -3.865 1.00 87.06 104 VAL A N 1
ATOM 766 C CA . VAL A 1 104 ? 11.252 -5.199 -3.781 1.00 87.06 104 VAL A CA 1
ATOM 767 C C . VAL A 1 104 ? 10.869 -5.398 -2.321 1.00 87.06 104 VAL A C 1
ATOM 769 O O . VAL A 1 104 ? 11.724 -5.663 -1.476 1.00 87.06 104 VAL A O 1
ATOM 772 N N . VAL A 1 105 ? 9.572 -5.355 -2.040 1.00 88.50 105 VAL A N 1
ATOM 773 C CA . VAL A 1 105 ? 9.010 -5.989 -0.847 1.00 88.50 105 VAL A CA 1
ATOM 774 C C . VAL A 1 105 ? 8.890 -7.476 -1.150 1.00 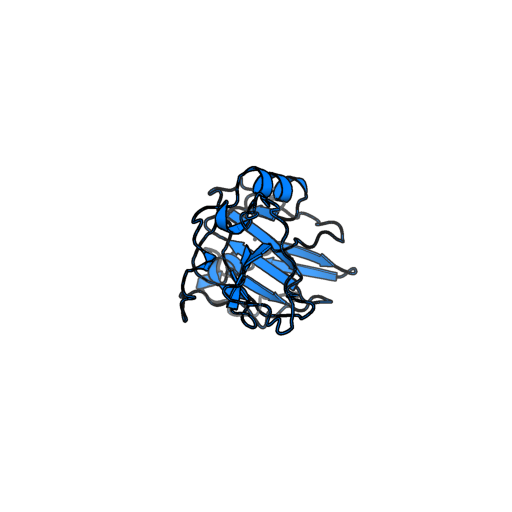88.50 105 VAL A C 1
ATOM 776 O O . VAL A 1 105 ? 8.160 -7.870 -2.057 1.00 88.50 105 VAL A O 1
ATOM 779 N N . GLY A 1 106 ? 9.652 -8.306 -0.444 1.00 89.19 106 GLY A N 1
ATOM 780 C CA . GLY A 1 106 ? 9.572 -9.760 -0.562 1.00 89.19 106 GLY A CA 1
ATOM 781 C C . GLY A 1 106 ? 8.589 -10.330 0.453 1.00 89.19 106 GLY A C 1
ATOM 782 O O . GLY A 1 106 ? 8.733 -10.078 1.645 1.00 89.19 106 GLY A O 1
ATOM 783 N N . VAL A 1 107 ? 7.625 -11.128 -0.003 1.00 89.38 107 VAL A N 1
ATOM 784 C CA . VAL A 1 107 ? 6.688 -11.850 0.868 1.00 89.38 107 VAL A CA 1
ATOM 785 C C . VAL A 1 107 ? 6.862 -13.344 0.653 1.00 89.38 107 VAL A C 1
ATOM 787 O O . VAL A 1 107 ? 6.746 -13.840 -0.469 1.00 89.38 107 VAL A O 1
ATOM 790 N N . GLU A 1 108 ? 7.126 -14.069 1.736 1.00 88.94 108 GLU A N 1
ATOM 791 C CA . GLU A 1 108 ? 7.205 -15.527 1.751 1.00 88.94 108 GLU A CA 1
ATOM 792 C C . GLU A 1 108 ? 6.097 -16.084 2.649 1.00 88.94 108 GLU A C 1
ATOM 794 O O . GLU A 1 108 ? 6.006 -15.745 3.828 1.00 88.94 108 GLU A O 1
ATOM 799 N N . ALA A 1 109 ? 5.236 -16.933 2.090 1.00 85.00 109 ALA A N 1
ATOM 800 C CA . ALA A 1 109 ? 4.141 -17.557 2.822 1.00 85.00 109 ALA A CA 1
ATOM 801 C C . ALA A 1 109 ? 3.858 -18.952 2.262 1.00 85.00 109 ALA A C 1
ATOM 803 O O . ALA A 1 109 ? 3.767 -19.143 1.049 1.00 85.00 109 ALA A O 1
ATOM 804 N N . SER A 1 110 ? 3.709 -19.939 3.150 1.00 84.44 110 SER A N 1
ATOM 805 C CA . SER A 1 110 ? 3.366 -21.324 2.786 1.00 84.44 110 SER A CA 1
ATOM 806 C C . SER A 1 110 ? 4.267 -21.921 1.690 1.00 84.44 110 SER A C 1
ATOM 808 O O . SER A 1 110 ? 3.786 -22.566 0.760 1.00 84.44 110 SER A O 1
ATOM 810 N N . GLY A 1 111 ? 5.579 -21.663 1.763 1.00 87.00 111 GLY A N 1
ATOM 811 C CA . GLY A 1 111 ? 6.569 -22.153 0.792 1.00 87.00 111 GLY A CA 1
ATOM 812 C C . GLY A 1 111 ? 6.509 -21.491 -0.590 1.00 87.00 111 GLY A C 1
ATOM 813 O O . GLY A 1 111 ? 7.175 -21.944 -1.518 1.00 87.00 111 GLY A O 1
ATOM 814 N N . ARG A 1 112 ? 5.710 -20.431 -0.747 1.00 89.19 112 ARG A N 1
ATOM 815 C CA . ARG A 1 112 ? 5.645 -19.602 -1.952 1.00 89.19 112 ARG A CA 1
ATOM 816 C C . ARG A 1 112 ? 6.328 -18.271 -1.672 1.00 89.19 112 ARG A C 1
ATOM 818 O O . ARG A 1 112 ? 6.323 -17.798 -0.536 1.00 89.19 112 ARG A O 1
ATOM 825 N N . THR A 1 113 ? 6.800 -17.614 -2.727 1.00 91.62 113 THR A N 1
ATOM 826 C CA . THR A 1 113 ? 7.380 -16.269 -2.636 1.00 91.62 113 THR A CA 1
ATOM 827 C C . THR A 1 113 ? 6.767 -15.342 -3.681 1.00 91.62 113 THR A C 1
ATOM 829 O O . THR A 1 113 ? 6.492 -15.764 -4.806 1.00 91.62 113 THR A O 1
ATOM 832 N N . ARG A 1 114 ? 6.561 -14.078 -3.309 1.00 91.62 114 ARG A N 1
ATOM 833 C CA . ARG A 1 114 ? 6.219 -12.969 -4.204 1.00 91.62 114 ARG A CA 1
ATOM 834 C C . ARG A 1 114 ? 7.127 -11.779 -3.937 1.00 91.62 114 ARG A C 1
ATOM 836 O O . ARG A 1 114 ? 7.593 -11.584 -2.818 1.00 91.62 114 ARG A O 1
ATOM 843 N N . ALA A 1 115 ? 7.365 -10.999 -4.981 1.00 91.50 115 ALA A N 1
ATOM 844 C CA . ALA A 1 115 ? 8.116 -9.759 -4.919 1.00 91.50 115 ALA A CA 1
ATOM 845 C C . ALA A 1 115 ? 7.243 -8.625 -5.459 1.00 91.50 115 ALA A C 1
ATOM 847 O O . ALA A 1 115 ? 6.665 -8.755 -6.539 1.00 91.50 115 ALA A O 1
ATOM 848 N N . TYR A 1 116 ? 7.162 -7.530 -4.709 1.00 91.94 116 TYR A N 1
ATOM 849 C CA . TYR A 1 116 ? 6.413 -6.328 -5.065 1.00 91.94 116 TYR A CA 1
ATOM 850 C C . TYR A 1 116 ? 7.418 -5.188 -5.270 1.00 91.94 116 TYR A C 1
ATOM 852 O O . TYR A 1 116 ? 8.016 -4.723 -4.297 1.00 91.94 116 TYR A O 1
ATOM 860 N N . PRO A 1 117 ? 7.679 -4.767 -6.517 1.00 89.75 117 PRO A N 1
ATOM 861 C CA . PRO A 1 117 ? 8.673 -3.739 -6.809 1.00 89.75 117 PRO A CA 1
ATOM 862 C C . PRO A 1 117 ? 8.349 -2.410 -6.131 1.00 89.75 117 PRO A C 1
ATOM 864 O O . PRO A 1 117 ? 7.239 -1.893 -6.275 1.00 89.75 117 PRO A O 1
ATOM 867 N N . LEU A 1 118 ? 9.336 -1.810 -5.454 1.00 86.56 118 LEU A N 1
ATOM 868 C CA . LEU A 1 118 ? 9.160 -0.483 -4.855 1.00 86.56 118 LEU A CA 1
ATOM 869 C C . LEU A 1 118 ? 8.882 0.593 -5.909 1.00 86.56 118 LEU A C 1
ATOM 871 O O . LEU A 1 118 ? 8.232 1.585 -5.604 1.00 86.56 118 LEU A O 1
ATOM 875 N N . SER A 1 119 ? 9.336 0.410 -7.154 1.00 85.06 119 SER A N 1
ATOM 876 C CA . SER A 1 119 ? 9.041 1.330 -8.259 1.00 85.06 119 SER A CA 1
ATOM 877 C C . SER A 1 119 ? 7.538 1.464 -8.510 1.00 85.06 119 SER A C 1
ATOM 879 O O . SER A 1 119 ? 7.059 2.593 -8.615 1.00 85.06 119 SER A O 1
ATOM 881 N N . VAL A 1 120 ? 6.827 0.331 -8.525 1.00 90.06 120 VAL A N 1
ATOM 882 C CA . VAL A 1 120 ? 5.369 0.229 -8.687 1.00 90.06 120 VAL A CA 1
ATOM 883 C C . VAL A 1 120 ? 4.653 0.674 -7.414 1.00 90.06 120 VAL A C 1
ATOM 885 O O . VAL A 1 120 ? 3.759 1.515 -7.466 1.00 90.06 120 VAL A O 1
ATOM 888 N N . LEU A 1 121 ? 5.077 0.171 -6.252 1.00 92.00 121 LEU A N 1
ATOM 889 C CA . LEU A 1 121 ? 4.474 0.548 -4.973 1.00 92.00 121 LEU A CA 1
ATOM 890 C C . LEU A 1 121 ? 4.622 2.046 -4.669 1.00 92.00 121 LEU A C 1
ATOM 892 O O . LEU A 1 121 ? 3.745 2.626 -4.055 1.00 92.00 121 LEU A O 1
ATOM 896 N N . ALA A 1 122 ? 5.680 2.708 -5.132 1.00 88.81 122 ALA A N 1
ATOM 897 C CA . ALA A 1 122 ? 5.846 4.150 -4.956 1.00 88.81 122 ALA A CA 1
ATOM 898 C C . ALA A 1 122 ? 4.889 5.009 -5.809 1.00 88.81 122 ALA A C 1
ATOM 900 O O . ALA A 1 122 ? 4.884 6.225 -5.625 1.00 88.81 122 ALA A O 1
ATOM 901 N N . ASP A 1 123 ? 4.158 4.415 -6.760 1.00 90.38 123 ASP A N 1
ATOM 902 C CA . ASP A 1 123 ? 3.091 5.085 -7.524 1.00 90.38 123 ASP A CA 1
ATOM 903 C C . ASP A 1 123 ? 1.684 4.671 -7.067 1.00 90.38 123 ASP A C 1
ATOM 905 O O . ASP A 1 123 ? 0.750 5.441 -7.250 1.00 90.38 123 ASP A O 1
ATOM 909 N N . HIS A 1 124 ? 1.528 3.476 -6.488 1.00 94.38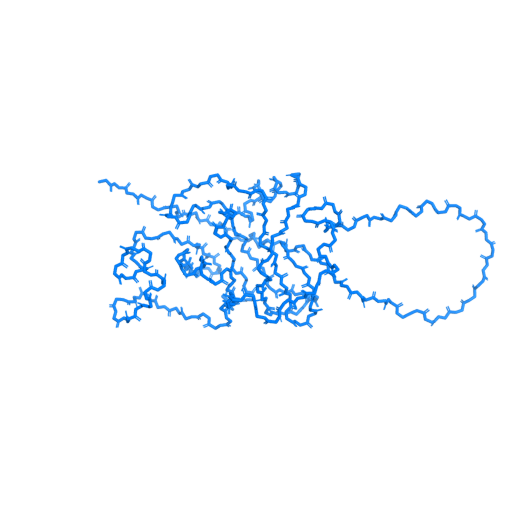 124 HIS A N 1
ATOM 910 C CA . HIS A 1 124 ? 0.218 2.917 -6.123 1.00 94.38 124 HIS A CA 1
ATOM 911 C C . HIS A 1 124 ? -0.041 2.828 -4.620 1.00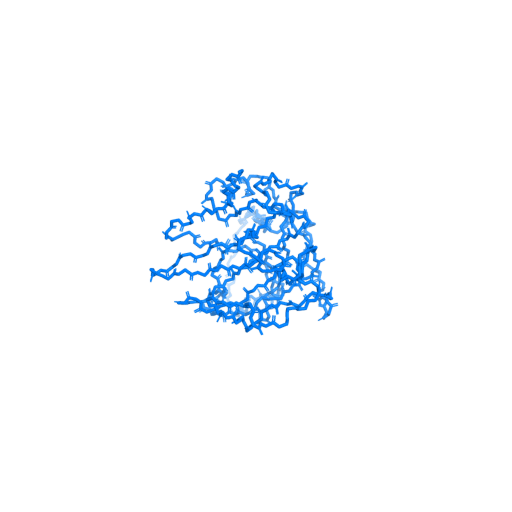 94.38 124 HIS A C 1
ATOM 913 O O . HIS A 1 124 ? -1.190 2.744 -4.204 1.00 94.38 124 HIS A O 1
ATOM 919 N N . GLU A 1 125 ? 1.021 2.815 -3.817 1.00 94.75 125 GLU A N 1
ATOM 920 C CA . GLU A 1 125 ? 1.077 2.774 -2.349 1.00 94.75 125 GLU A CA 1
ATOM 921 C C . GLU A 1 125 ? 0.409 1.569 -1.661 1.00 94.75 125 GLU A C 1
ATOM 923 O O . GLU A 1 125 ? 0.837 1.188 -0.572 1.00 94.75 125 GLU A O 1
ATOM 928 N N . VAL A 1 126 ? -0.574 0.922 -2.294 1.00 96.94 126 VAL A N 1
ATOM 929 C CA . VAL A 1 126 ? -1.363 -0.205 -1.789 1.00 96.94 126 VAL A CA 1
ATOM 930 C C . VAL A 1 126 ? -1.537 -1.267 -2.876 1.00 96.94 126 VAL A C 1
ATOM 932 O O . VAL A 1 126 ? -1.928 -0.978 -4.007 1.00 96.94 126 VAL A O 1
ATOM 935 N N . VAL A 1 127 ? -1.303 -2.526 -2.507 1.00 97.94 127 VAL A N 1
ATOM 936 C CA . VAL A 1 127 ? -1.633 -3.717 -3.295 1.00 97.94 127 VAL A CA 1
ATOM 937 C C . VAL A 1 127 ? -2.519 -4.635 -2.457 1.00 97.94 127 VAL A C 1
ATOM 939 O O . VAL A 1 127 ? -2.107 -5.120 -1.401 1.00 97.94 127 VAL A O 1
ATOM 942 N N . ASN A 1 128 ? -3.719 -4.913 -2.962 1.00 97.69 128 ASN A N 1
ATOM 943 C CA . ASN A 1 128 ? -4.643 -5.909 -2.437 1.00 97.69 128 ASN A CA 1
ATOM 944 C C . ASN A 1 128 ? -4.433 -7.225 -3.188 1.00 97.69 128 ASN A C 1
ATOM 946 O O . ASN A 1 128 ? -4.716 -7.328 -4.379 1.00 97.69 128 ASN A O 1
ATOM 950 N N . ASP A 1 129 ? -3.933 -8.237 -2.491 1.00 96.25 129 ASP A N 1
ATOM 951 C CA . ASP A 1 129 ? -3.560 -9.523 -3.070 1.00 96.25 129 ASP A CA 1
ATOM 952 C C . ASP A 1 129 ? -4.245 -10.695 -2.335 1.00 96.25 129 ASP A C 1
ATOM 954 O O . ASP A 1 129 ? -4.878 -10.536 -1.288 1.00 96.25 129 ASP A O 1
ATOM 958 N N . GLU A 1 130 ? -4.159 -11.891 -2.913 1.00 92.69 130 GLU A N 1
ATOM 959 C CA . GLU A 1 130 ? -4.767 -13.141 -2.439 1.00 92.69 130 GLU A CA 1
ATOM 960 C C . GLU A 1 130 ? -3.727 -14.245 -2.183 1.00 92.69 130 GLU A C 1
ATOM 962 O O . GLU A 1 130 ? -4.039 -15.429 -2.265 1.00 92.69 130 GLU A O 1
ATOM 967 N N . PHE A 1 131 ? -2.465 -13.896 -1.914 1.00 91.38 131 PHE A N 1
ATOM 968 C CA . PHE A 1 131 ? -1.311 -14.801 -1.821 1.00 91.38 131 PHE A CA 1
ATOM 969 C C . PHE A 1 131 ? -1.442 -15.955 -0.793 1.00 91.38 131 PHE A C 1
ATOM 971 O O . PHE A 1 131 ? -0.807 -15.965 0.255 1.00 91.38 131 PHE A O 1
ATOM 978 N N . GLY A 1 132 ? -2.253 -16.972 -1.104 1.00 87.94 132 GLY A N 1
ATOM 979 C CA . GLY A 1 132 ? -2.660 -18.001 -0.139 1.00 87.94 132 GLY A CA 1
ATOM 980 C C . GLY A 1 132 ? -3.658 -17.508 0.922 1.00 87.94 132 GLY A C 1
ATOM 981 O O . GLY A 1 132 ? -3.963 -18.265 1.837 1.00 87.94 132 GLY A O 1
ATOM 982 N N . GLY A 1 133 ? -4.153 -16.274 0.801 1.00 92.06 133 GLY A N 1
ATOM 983 C CA . GLY A 1 133 ? -5.033 -15.592 1.753 1.00 92.06 133 GLY A CA 1
ATOM 984 C C . GLY A 1 133 ? -5.077 -14.076 1.494 1.00 92.06 133 GLY A C 1
ATOM 985 O O . GLY A 1 133 ? -4.322 -13.598 0.644 1.00 92.06 133 GLY A O 1
ATOM 986 N N . PRO A 1 134 ? -5.952 -13.314 2.178 1.00 94.81 134 PRO A N 1
ATOM 987 C CA . PRO A 1 134 ? -6.098 -11.874 1.973 1.00 94.81 134 PRO A CA 1
ATOM 988 C C . PRO A 1 134 ? -4.833 -11.125 2.413 1.00 94.81 134 PRO A C 1
ATOM 990 O O . PRO A 1 134 ? -4.620 -10.895 3.597 1.00 94.81 134 PRO A O 1
ATOM 993 N N . LEU A 1 135 ? -4.007 -10.704 1.460 1.00 94.50 135 LEU A N 1
ATOM 994 C CA . LEU A 1 135 ? -2.740 -10.023 1.719 1.00 94.50 135 LEU A CA 1
ATOM 995 C C . LEU A 1 135 ? -2.836 -8.541 1.346 1.00 94.50 135 LEU A C 1
ATOM 997 O O . LEU A 1 135 ? -3.293 -8.200 0.256 1.00 94.50 135 LEU A O 1
ATOM 1001 N N . LEU A 1 136 ? -2.354 -7.679 2.232 1.00 95.44 136 LEU A N 1
ATOM 1002 C CA . LEU A 1 136 ? -2.120 -6.263 1.995 1.00 95.44 136 LEU A CA 1
ATOM 1003 C C . LEU A 1 136 ? -0.618 -6.001 1.946 1.00 95.44 136 LEU A C 1
ATOM 1005 O O . LEU A 1 136 ? 0.102 -6.341 2.885 1.00 95.44 136 LEU A O 1
ATOM 1009 N N . VAL A 1 137 ? -0.153 -5.367 0.876 1.00 95.12 137 VAL A N 1
ATOM 1010 C CA . VAL A 1 137 ? 1.224 -4.873 0.768 1.00 95.12 137 VAL A CA 1
ATOM 1011 C C . VAL A 1 137 ? 1.170 -3.376 0.542 1.00 95.12 137 VAL A C 1
ATOM 1013 O O . VAL A 1 137 ? 0.475 -2.925 -0.368 1.00 95.12 137 VAL A O 1
ATOM 1016 N N . THR A 1 138 ? 1.902 -2.609 1.345 1.00 93.81 138 THR A N 1
ATOM 1017 C CA . THR A 1 138 ? 1.906 -1.151 1.232 1.00 93.81 138 THR A CA 1
ATOM 1018 C C . THR A 1 138 ? 3.315 -0.585 1.186 1.00 93.81 138 THR A C 1
ATOM 1020 O O . THR A 1 138 ? 4.293 -1.248 1.542 1.00 93.81 138 THR A O 1
ATOM 1023 N N . TYR A 1 139 ? 3.423 0.654 0.715 1.00 91.50 139 TYR A N 1
ATOM 1024 C CA . TYR A 1 139 ? 4.649 1.433 0.793 1.00 91.50 139 TYR A CA 1
ATOM 1025 C C . TYR A 1 139 ? 4.344 2.925 0.671 1.00 91.50 139 TYR A C 1
ATOM 1027 O O . TYR A 1 139 ? 3.795 3.373 -0.331 1.00 91.50 139 TYR A O 1
ATOM 1035 N N . CYS A 1 140 ? 4.769 3.702 1.662 1.00 89.62 140 CYS A N 1
ATOM 1036 C CA . CYS A 1 140 ? 4.772 5.155 1.624 1.00 89.62 140 CYS A CA 1
ATOM 1037 C C . CYS A 1 140 ? 6.143 5.648 1.118 1.00 89.62 140 CYS A C 1
ATOM 1039 O O . CYS A 1 140 ? 7.133 5.585 1.861 1.00 89.62 140 CYS A O 1
ATOM 1041 N N . PRO A 1 141 ? 6.245 6.208 -0.103 1.00 84.56 141 PRO A N 1
ATOM 1042 C CA . PRO A 1 141 ? 7.516 6.686 -0.648 1.00 84.56 141 PRO A CA 1
ATOM 1043 C C . PRO A 1 141 ? 8.081 7.904 0.097 1.00 84.56 141 PRO A C 1
ATOM 1045 O O . PRO A 1 141 ? 9.272 8.192 -0.025 1.00 84.56 141 PRO A O 1
ATOM 1048 N N . LEU A 1 142 ? 7.246 8.630 0.849 1.00 83.38 142 LEU A N 1
ATOM 1049 C CA . LEU A 1 142 ? 7.668 9.757 1.687 1.00 83.38 142 LEU A CA 1
ATOM 1050 C C . LEU A 1 142 ? 8.233 9.277 3.029 1.00 83.38 142 LEU A C 1
ATOM 1052 O O . LEU A 1 142 ? 9.263 9.755 3.491 1.00 83.38 142 LEU A O 1
ATOM 1056 N N . CYS A 1 143 ? 7.577 8.296 3.631 1.00 82.19 143 CYS A N 1
ATOM 1057 C CA . CYS A 1 143 ? 7.921 7.730 4.928 1.00 82.19 143 CYS A CA 1
ATOM 1058 C C . CYS A 1 143 ? 9.114 6.771 4.832 1.00 82.19 143 CYS A C 1
ATOM 1060 O O . CYS A 1 143 ? 9.824 6.553 5.814 1.00 82.19 143 CYS A O 1
ATOM 1062 N N . ALA A 1 144 ? 9.348 6.242 3.624 1.00 81.19 144 ALA A N 1
ATOM 1063 C CA . ALA A 1 144 ? 10.258 5.141 3.356 1.00 81.19 144 ALA A CA 1
ATOM 1064 C C . ALA A 1 144 ? 9.876 3.883 4.154 1.00 81.19 144 ALA A C 1
ATOM 1066 O O . ALA A 1 144 ? 10.759 3.133 4.547 1.00 81.19 144 ALA A O 1
ATOM 1067 N N . SER A 1 145 ? 8.581 3.655 4.404 1.00 78.62 145 SER A N 1
ATOM 1068 C CA . SER A 1 145 ? 8.069 2.523 5.187 1.00 78.62 145 SER A CA 1
ATOM 1069 C C . SER A 1 145 ? 6.851 1.868 4.548 1.00 78.62 145 SER A C 1
ATOM 1071 O O . SER A 1 145 ? 6.140 2.495 3.765 1.00 78.62 145 SER A O 1
ATOM 1073 N N . GLY A 1 146 ? 6.608 0.601 4.879 1.00 77.94 146 GLY A N 1
ATOM 1074 C CA . GLY A 1 146 ? 5.417 -0.125 4.440 1.00 77.94 146 GLY A CA 1
ATOM 1075 C C . GLY A 1 146 ? 5.141 -1.360 5.300 1.00 77.94 146 GLY A C 1
ATOM 1076 O O . GLY A 1 146 ? 6.038 -2.187 5.464 1.00 77.94 146 GLY A O 1
ATOM 1077 N N . PRO A 1 147 ? 3.952 -1.513 5.899 1.00 82.94 147 PRO A N 1
ATOM 1078 C CA . PRO A 1 147 ? 3.535 -2.789 6.468 1.00 82.94 147 PRO A CA 1
ATOM 1079 C C . PRO A 1 147 ? 3.121 -3.814 5.400 1.00 82.94 147 PRO A C 1
ATOM 1081 O O . PRO A 1 147 ? 2.599 -3.487 4.332 1.00 82.94 147 PRO A O 1
ATOM 1084 N N . VAL A 1 148 ? 3.298 -5.091 5.746 1.00 88.81 148 VAL A N 1
ATOM 1085 C CA . VAL A 1 148 ? 2.654 -6.226 5.071 1.00 88.81 148 VAL A CA 1
ATOM 1086 C C . VAL A 1 148 ? 1.703 -6.881 6.069 1.00 88.81 148 VAL A C 1
ATOM 1088 O O . VAL A 1 148 ? 2.117 -7.292 7.157 1.00 88.81 148 VAL A O 1
ATOM 1091 N N . ALA A 1 149 ? 0.421 -6.953 5.721 1.00 90.12 149 ALA A N 1
ATOM 1092 C CA . ALA A 1 149 ? -0.652 -7.289 6.652 1.00 90.12 149 ALA A CA 1
ATOM 1093 C C . ALA A 1 149 ? -1.708 -8.211 6.028 1.00 90.12 149 ALA A C 1
ATOM 1095 O O . ALA A 1 149 ? -1.727 -8.438 4.821 1.00 90.12 149 ALA A O 1
ATOM 1096 N N . ASP A 1 150 ? -2.602 -8.735 6.860 1.00 91.38 150 ASP A N 1
ATOM 1097 C CA . ASP A 1 150 ? -3.793 -9.453 6.431 1.00 91.38 150 ASP A CA 1
ATOM 1098 C C . ASP A 1 150 ? -4.913 -8.422 6.282 1.00 91.38 150 ASP A C 1
ATOM 1100 O O . ASP A 1 150 ? -5.137 -7.603 7.175 1.00 91.38 150 ASP A O 1
ATOM 1104 N N . ARG A 1 151 ? -5.594 -8.427 5.132 1.00 93.81 151 ARG A N 1
ATOM 1105 C CA . ARG A 1 151 ? -6.660 -7.454 4.820 1.00 93.81 151 ARG A CA 1
ATOM 1106 C C . ARG A 1 151 ? -8.039 -7.905 5.302 1.00 93.81 151 ARG A C 1
ATOM 1108 O O . ARG A 1 151 ? -9.037 -7.680 4.619 1.00 93.81 151 ARG A O 1
ATOM 1115 N N . THR A 1 152 ? -8.112 -8.576 6.447 1.00 93.12 152 THR A N 1
ATOM 1116 C CA . THR A 1 152 ? -9.372 -8.995 7.065 1.00 93.12 152 THR A CA 1
ATOM 1117 C C . THR A 1 152 ? -9.814 -7.985 8.115 1.00 93.12 152 THR A C 1
ATOM 1119 O O . THR A 1 152 ? -9.194 -7.834 9.165 1.00 93.12 152 THR A O 1
ATOM 1122 N N . VAL A 1 153 ? -10.955 -7.346 7.871 1.00 91.19 153 VAL A N 1
ATOM 1123 C CA . VAL A 1 153 ? -11.602 -6.420 8.802 1.00 91.19 153 VAL A CA 1
ATOM 1124 C C . VAL A 1 153 ? -12.895 -7.055 9.301 1.00 91.19 153 VAL A C 1
ATOM 1126 O O . VAL A 1 153 ? -13.722 -7.520 8.517 1.00 91.19 153 VAL A O 1
ATOM 1129 N N . GLY A 1 154 ? -13.068 -7.143 10.623 1.00 88.06 154 GLY A N 1
ATOM 1130 C CA . GLY A 1 154 ? -14.270 -7.746 11.217 1.00 88.06 154 GLY A CA 1
ATOM 1131 C C . GLY A 1 154 ? -14.525 -9.193 10.763 1.00 88.06 154 GLY A C 1
ATOM 1132 O O . GLY A 1 154 ? -15.674 -9.590 10.572 1.00 88.06 154 GLY A O 1
ATOM 1133 N N . GLY A 1 155 ? -13.458 -9.963 10.524 1.00 91.25 155 GLY A N 1
ATOM 1134 C CA . GLY A 1 155 ? -13.537 -11.350 10.051 1.00 91.25 155 GLY A CA 1
ATOM 1135 C C . GLY A 1 155 ? -13.850 -11.512 8.559 1.00 91.25 155 GLY A C 1
ATOM 1136 O O . GLY A 1 155 ? -14.097 -12.634 8.120 1.00 91.25 155 GLY A O 1
ATOM 1137 N N . ARG A 1 156 ? -13.852 -10.429 7.768 1.00 92.38 156 ARG A N 1
ATOM 1138 C CA . ARG A 1 156 ? -14.058 -10.476 6.314 1.00 92.38 156 ARG A CA 1
ATOM 1139 C C . ARG A 1 156 ? -12.889 -9.859 5.562 1.00 92.38 156 ARG A C 1
ATOM 1141 O O . ARG A 1 156 ? -12.446 -8.766 5.898 1.00 92.38 156 ARG A O 1
ATOM 1148 N N . ALA A 1 157 ? -12.428 -10.547 4.522 1.00 95.12 157 ALA A N 1
ATOM 1149 C CA . ALA A 1 157 ? -11.471 -9.987 3.579 1.00 95.12 157 ALA A CA 1
ATOM 1150 C C . ALA A 1 157 ? -12.072 -8.744 2.907 1.00 95.12 157 ALA A C 1
ATOM 1152 O O . ALA A 1 157 ? -13.206 -8.793 2.429 1.00 95.12 157 ALA A O 1
ATOM 1153 N N . THR A 1 158 ? -11.305 -7.662 2.847 1.00 95.81 158 THR A N 1
ATOM 1154 C CA . THR A 1 158 ? -11.716 -6.404 2.217 1.00 95.81 158 THR A CA 1
ATOM 1155 C C . THR A 1 158 ? -10.621 -5.847 1.315 1.00 95.81 158 THR A C 1
ATOM 1157 O O . THR A 1 158 ? -9.501 -6.361 1.318 1.00 95.81 158 THR A O 1
ATOM 1160 N N . ALA A 1 159 ? -10.949 -4.845 0.507 1.00 96.56 159 ALA A N 1
ATOM 1161 C CA . ALA A 1 159 ? -9.980 -4.070 -0.251 1.00 96.56 159 ALA A CA 1
ATOM 1162 C C . ALA A 1 159 ? -9.687 -2.753 0.472 1.00 96.56 159 ALA A C 1
ATOM 1164 O O . ALA A 1 159 ? -10.569 -2.142 1.076 1.00 96.56 159 ALA A O 1
ATOM 1165 N N . PHE A 1 160 ? -8.433 -2.332 0.400 1.00 97.06 160 PHE A N 1
ATOM 1166 C CA . PHE A 1 160 ? -7.970 -1.055 0.908 1.00 97.06 160 PHE A CA 1
ATOM 1167 C C . PHE A 1 160 ? -7.710 -0.091 -0.241 1.00 97.06 160 PHE A C 1
ATOM 1169 O O . PHE A 1 160 ? -7.074 -0.456 -1.234 1.00 97.06 160 PHE A O 1
ATOM 1176 N N . GLY A 1 161 ? -8.168 1.143 -0.059 1.00 96.19 161 GLY A N 1
ATOM 1177 C CA . GLY A 1 161 ? -7.846 2.278 -0.909 1.00 96.19 161 GLY A CA 1
ATOM 1178 C C . GLY A 1 161 ? -6.854 3.231 -0.243 1.00 96.19 161 GLY A C 1
ATOM 1179 O O . GLY A 1 161 ? -6.638 3.209 0.974 1.00 96.19 161 GLY A O 1
ATOM 1180 N N . VAL A 1 162 ? -6.262 4.102 -1.057 1.00 95.38 162 VAL A N 1
ATOM 1181 C CA . VAL A 1 162 ? -5.313 5.133 -0.620 1.00 95.38 162 VAL A CA 1
ATOM 1182 C C . VAL A 1 162 ? -6.071 6.405 -0.241 1.00 95.38 162 VAL A C 1
ATOM 1184 O O . VAL A 1 162 ? -7.031 6.780 -0.904 1.00 95.38 162 VAL A O 1
ATOM 1187 N N . THR A 1 163 ? -5.663 7.100 0.822 1.00 93.12 163 THR A N 1
ATOM 1188 C CA . THR A 1 163 ? -6.288 8.386 1.210 1.00 93.12 163 THR A CA 1
ATOM 1189 C C . THR A 1 163 ? -5.506 9.607 0.704 1.00 93.12 163 THR A C 1
ATOM 1191 O O . THR A 1 163 ? -6.035 10.725 0.648 1.00 93.12 163 THR A O 1
ATOM 1194 N N . GLY A 1 164 ? -4.226 9.414 0.365 1.00 90.12 164 GLY A N 1
ATOM 1195 C CA . GLY A 1 164 ? -3.253 10.481 0.119 1.00 90.12 164 GLY A CA 1
ATOM 1196 C C . GLY A 1 164 ? -2.914 11.286 1.381 1.00 90.12 164 GLY A C 1
ATOM 1197 O O . GLY A 1 164 ? -2.480 12.434 1.273 1.00 90.12 164 GLY A O 1
ATOM 1198 N N . LEU A 1 165 ? -3.198 10.736 2.565 1.00 90.75 165 LEU A N 1
ATOM 1199 C CA . LEU A 1 165 ? -2.885 11.307 3.871 1.00 90.75 165 LEU A CA 1
ATOM 1200 C C . LEU A 1 165 ? -1.886 10.409 4.600 1.00 90.75 165 LEU A C 1
ATOM 1202 O O . LEU A 1 165 ? -1.765 9.216 4.321 1.00 90.75 165 LEU A O 1
ATOM 1206 N N . LEU A 1 166 ? -1.193 11.004 5.565 1.00 90.00 166 LEU A N 1
ATOM 1207 C CA . LEU A 1 166 ? -0.287 10.308 6.465 1.00 90.00 166 LEU A CA 1
ATOM 1208 C C . LEU A 1 166 ? -0.797 10.450 7.891 1.00 90.00 166 LEU A C 1
ATOM 1210 O O . LEU A 1 166 ? -1.357 11.488 8.254 1.00 90.00 166 LEU A O 1
ATOM 1214 N N . TRP A 1 167 ? -0.548 9.431 8.700 1.00 90.44 167 TRP A N 1
ATOM 1215 C CA . TRP A 1 167 ? -0.794 9.481 10.131 1.00 90.44 167 TRP A CA 1
ATOM 1216 C C . TRP A 1 167 ? 0.430 8.983 10.885 1.00 90.44 167 TRP A C 1
ATOM 1218 O O . TRP A 1 167 ? 1.048 7.991 10.521 1.00 90.44 167 TRP A O 1
ATOM 1228 N N . GLN A 1 168 ? 0.816 9.711 11.922 1.00 89.00 168 GLN A N 1
ATOM 1229 C CA . GLN A 1 168 ? 1.964 9.387 12.749 1.00 89.00 168 GLN A CA 1
ATOM 1230 C C . GLN A 1 168 ? 1.482 8.832 14.095 1.00 89.00 168 GLN A C 1
ATOM 1232 O O . GLN A 1 168 ? 0.904 9.597 14.876 1.00 89.00 168 GLN A O 1
ATOM 1237 N N . PRO A 1 169 ? 1.759 7.556 14.420 1.00 86.75 169 PRO A N 1
ATOM 1238 C CA . PRO A 1 169 ? 1.520 7.041 15.761 1.00 86.75 169 PRO A CA 1
ATOM 1239 C C . PRO A 1 169 ? 2.468 7.679 16.793 1.00 86.75 169 PRO A C 1
ATOM 1241 O O . PRO A 1 169 ? 3.541 8.191 16.440 1.00 86.75 169 PRO A O 1
ATOM 1244 N N . PRO A 1 170 ? 2.137 7.600 18.096 1.00 88.19 170 PRO A N 1
ATOM 1245 C CA . PRO A 1 170 ? 3.119 7.840 19.149 1.00 88.19 170 PRO A CA 1
ATOM 1246 C C . PRO A 1 170 ? 4.356 6.946 18.956 1.00 88.19 170 PRO A C 1
ATOM 1248 O O . PRO A 1 170 ? 4.248 5.795 18.515 1.00 88.19 170 PRO A O 1
ATOM 1251 N N . ARG A 1 171 ? 5.548 7.474 19.268 1.00 83.88 171 ARG A N 1
ATOM 1252 C CA . ARG A 1 171 ? 6.830 6.814 18.946 1.00 83.88 171 ARG A CA 1
ATOM 1253 C C . ARG A 1 171 ? 6.960 5.426 19.566 1.00 83.88 171 ARG A C 1
ATOM 1255 O O . ARG A 1 171 ? 7.618 4.576 18.981 1.00 83.88 171 ARG A O 1
ATOM 1262 N N . GLU A 1 172 ? 6.352 5.194 20.719 1.00 84.31 172 GLU A N 1
ATOM 1263 C CA . GLU A 1 172 ? 6.326 3.904 21.400 1.00 84.31 172 GLU A CA 1
ATOM 1264 C C . GLU A 1 172 ? 5.679 2.797 20.550 1.00 84.31 172 GLU A C 1
ATOM 1266 O O . GLU A 1 172 ? 6.215 1.692 20.490 1.00 84.31 172 GLU A O 1
ATOM 1271 N N . TYR A 1 173 ? 4.598 3.095 19.820 1.00 81.56 173 TYR A N 1
ATOM 1272 C CA . TYR A 1 173 ? 3.929 2.134 18.932 1.00 81.56 173 TYR A CA 1
ATOM 1273 C C . TYR A 1 173 ? 4.714 1.925 17.632 1.00 81.56 173 TYR A C 1
ATOM 1275 O O . TYR A 1 173 ? 4.849 0.792 17.159 1.00 81.56 173 TYR A O 1
ATOM 1283 N N . ALA A 1 174 ? 5.284 3.003 17.080 1.00 78.88 174 ALA A N 1
ATOM 1284 C CA . ALA A 1 174 ? 6.161 2.918 15.912 1.00 78.88 174 ALA A CA 1
ATOM 1285 C C . ALA A 1 174 ? 7.396 2.049 16.201 1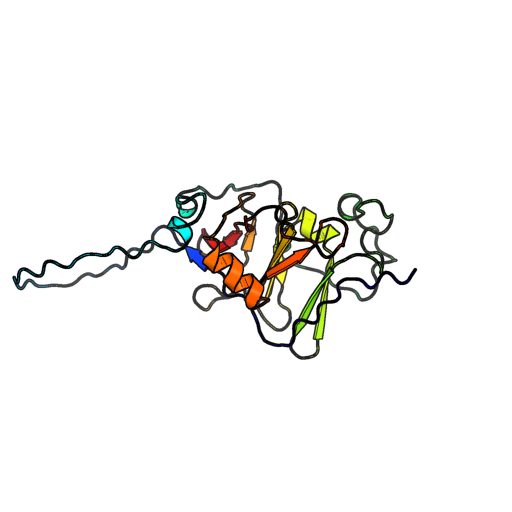.00 78.88 174 ALA A C 1
ATOM 1287 O O . ALA A 1 174 ? 7.712 1.146 15.427 1.00 78.88 174 ALA A O 1
ATOM 1288 N N . ALA A 1 175 ? 8.050 2.282 17.343 1.00 79.44 175 ALA A N 1
ATOM 1289 C CA . ALA A 1 175 ? 9.233 1.545 17.773 1.00 79.44 175 ALA A CA 1
ATOM 1290 C C . ALA A 1 175 ? 8.921 0.071 18.069 1.00 79.44 175 ALA A C 1
ATOM 1292 O O . ALA A 1 175 ? 9.727 -0.800 17.745 1.00 79.44 175 ALA A O 1
ATOM 1293 N N . ALA A 1 176 ? 7.751 -0.230 18.645 1.00 79.75 176 ALA A N 1
ATOM 1294 C CA . ALA A 1 176 ? 7.314 -1.610 18.850 1.00 79.75 176 ALA A CA 1
ATOM 1295 C C . ALA A 1 176 ? 7.163 -2.356 17.513 1.00 79.75 176 ALA A C 1
ATOM 1297 O O . ALA A 1 176 ? 7.697 -3.451 17.355 1.00 79.75 176 ALA A O 1
ATOM 1298 N N . SER A 1 177 ? 6.527 -1.728 16.521 1.00 74.81 177 SER A N 1
ATOM 1299 C CA . SER A 1 177 ? 6.333 -2.319 15.187 1.00 74.81 177 SER A CA 1
ATOM 1300 C C . SER A 1 177 ? 7.658 -2.555 14.444 1.00 74.81 177 SER A C 1
ATOM 1302 O O . SER A 1 177 ? 7.839 -3.570 13.769 1.00 74.81 177 SER A O 1
ATOM 1304 N N . GLU A 1 178 ? 8.626 -1.648 14.607 1.00 74.81 178 GLU A N 1
ATOM 1305 C CA . GLU A 1 178 ? 9.990 -1.816 14.084 1.00 74.81 178 GLU A CA 1
ATOM 1306 C C . GLU A 1 178 ? 10.720 -2.982 14.747 1.00 74.81 178 GLU A C 1
ATOM 1308 O O . GLU A 1 178 ? 11.291 -3.831 14.056 1.00 74.81 178 GLU A O 1
ATOM 1313 N N . ALA A 1 179 ? 10.679 -3.036 16.080 1.00 75.69 179 ALA A N 1
ATOM 1314 C CA . ALA A 1 179 ? 11.307 -4.096 16.858 1.00 75.69 179 ALA A CA 1
ATOM 1315 C C . ALA A 1 179 ? 10.711 -5.470 16.519 1.00 75.69 179 ALA A C 1
ATOM 1317 O O . ALA A 1 179 ? 11.440 -6.460 16.439 1.00 75.69 179 ALA A O 1
ATOM 1318 N N . ASP A 1 180 ? 9.404 -5.520 16.250 1.00 70.94 180 ASP A N 1
ATOM 1319 C CA . ASP A 1 180 ? 8.704 -6.738 15.856 1.00 70.94 180 ASP A CA 1
ATOM 1320 C C . ASP A 1 180 ? 8.867 -7.113 14.379 1.00 70.94 180 ASP A C 1
ATOM 1322 O O . ASP A 1 180 ? 8.519 -8.237 13.994 1.00 70.94 180 ASP A O 1
ATOM 1326 N N . GLY A 1 181 ? 9.438 -6.214 13.572 1.00 66.81 181 GLY A N 1
ATOM 1327 C CA . GLY A 1 181 ? 9.710 -6.414 12.153 1.00 66.81 181 GLY A CA 1
ATOM 1328 C C . GLY A 1 181 ? 8.461 -6.440 11.275 1.00 66.81 181 GLY A C 1
ATOM 1329 O O . GLY A 1 181 ? 8.539 -6.951 10.163 1.00 66.81 181 GLY A O 1
ATOM 1330 N N . THR A 1 182 ? 7.331 -5.922 11.761 1.00 66.94 182 THR A N 1
ATOM 1331 C CA . THR A 1 182 ? 6.062 -5.828 11.016 1.00 66.94 182 THR A CA 1
ATOM 1332 C C . THR A 1 182 ? 6.051 -4.666 10.021 1.00 66.94 182 THR A C 1
ATOM 1334 O O . THR A 1 182 ? 5.259 -4.663 9.080 1.00 66.94 182 THR A O 1
ATOM 1337 N N . VAL A 1 183 ? 6.971 -3.715 10.197 1.00 69.44 183 VAL A N 1
ATOM 1338 C CA . VAL A 1 183 ? 7.240 -2.597 9.289 1.00 69.44 183 VAL A CA 1
ATOM 1339 C C . VAL A 1 183 ? 8.704 -2.656 8.850 1.00 69.44 183 VAL A C 1
ATOM 1341 O O . VAL A 1 183 ? 9.593 -2.989 9.640 1.00 69.44 183 VAL A O 1
ATOM 1344 N N . PHE A 1 184 ? 8.970 -2.341 7.582 1.00 71.25 184 PHE A N 1
ATOM 1345 C CA . PHE A 1 184 ? 10.327 -2.203 7.048 1.00 71.25 184 PHE A CA 1
ATOM 1346 C C . PHE A 1 184 ? 10.620 -0.757 6.633 1.00 71.25 184 PHE A C 1
ATOM 1348 O O . PHE A 1 184 ? 9.698 -0.014 6.310 1.00 71.25 184 PHE A O 1
ATOM 1355 N N . GLY A 1 185 ? 11.906 -0.385 6.629 1.00 66.94 185 GLY A N 1
ATOM 1356 C CA . GLY A 1 185 ? 12.418 0.875 6.088 1.00 66.94 185 GLY A CA 1
ATOM 1357 C C . GLY A 1 185 ? 13.147 0.646 4.760 1.00 66.94 185 GLY A C 1
ATOM 1358 O O . GLY A 1 185 ? 14.072 -0.163 4.705 1.00 66.94 185 GLY A O 1
ATOM 1359 N N . ALA A 1 186 ? 12.743 1.318 3.684 1.00 63.50 186 ALA A N 1
ATOM 1360 C CA . ALA A 1 186 ? 13.412 1.234 2.387 1.00 63.50 186 ALA A CA 1
ATOM 1361 C C . ALA A 1 186 ? 13.345 2.569 1.649 1.00 63.50 186 ALA A C 1
ATOM 1363 O O . ALA A 1 186 ? 12.262 3.125 1.446 1.00 63.50 186 ALA A O 1
ATOM 1364 N N . ASP A 1 187 ? 14.496 3.085 1.218 1.00 64.50 187 ASP A N 1
ATOM 1365 C CA . ASP A 1 187 ? 14.521 4.307 0.425 1.00 64.50 187 ASP A CA 1
ATOM 1366 C C . ASP A 1 187 ? 13.919 4.084 -0.977 1.00 64.50 187 ASP A C 1
ATOM 1368 O O . ASP A 1 187 ? 13.911 2.975 -1.521 1.00 64.50 187 ASP A O 1
ATOM 1372 N N . ARG A 1 188 ? 13.416 5.165 -1.586 1.00 59.47 188 ARG A N 1
ATOM 1373 C CA . ARG A 1 188 ? 12.743 5.126 -2.898 1.00 59.47 188 ARG A CA 1
ATOM 1374 C C . ARG A 1 188 ? 13.662 4.673 -4.049 1.00 59.47 188 ARG A C 1
ATOM 1376 O O . ARG A 1 188 ? 13.173 4.389 -5.141 1.00 59.47 188 ARG A O 1
ATOM 1383 N N . TYR A 1 189 ? 14.977 4.617 -3.831 1.00 60.59 189 TYR A N 1
ATOM 1384 C CA . TYR A 1 189 ? 15.992 4.226 -4.814 1.00 60.59 189 TYR A CA 1
ATOM 1385 C C . TYR A 1 189 ? 16.647 2.867 -4.514 1.00 60.59 189 TYR A C 1
ATOM 1387 O O . TYR A 1 189 ? 17.529 2.444 -5.261 1.00 60.59 189 TYR A O 1
ATOM 1395 N N . GLY A 1 190 ? 16.169 2.154 -3.494 1.00 54.22 190 GLY A N 1
ATOM 1396 C CA . GLY A 1 190 ? 16.518 0.778 -3.195 1.00 54.22 190 GLY A CA 1
ATOM 1397 C C . GLY A 1 190 ? 17.582 0.533 -2.121 1.00 54.22 190 GLY A C 1
ATOM 1398 O O . GLY A 1 190 ? 17.966 -0.622 -1.938 1.00 54.22 190 GLY A O 1
ATOM 1399 N N . GLY A 1 191 ? 18.043 1.551 -1.396 1.00 58.50 191 GLY A N 1
ATOM 1400 C CA . GLY A 1 191 ? 18.878 1.371 -0.206 1.00 58.50 191 GLY A CA 1
ATOM 1401 C C . GLY A 1 191 ? 18.063 1.018 1.044 1.00 58.50 191 GLY A C 1
ATOM 1402 O O . GLY A 1 191 ? 16.941 1.496 1.227 1.00 58.50 191 GLY A O 1
ATOM 1403 N N . GLU A 1 192 ? 18.638 0.195 1.932 1.00 56.28 192 GLU A N 1
ATOM 1404 C CA . GLU A 1 192 ? 18.152 0.095 3.314 1.00 56.28 192 GLU A CA 1
ATOM 1405 C C . GLU A 1 192 ? 18.319 1.475 3.957 1.00 56.28 192 GLU A C 1
ATOM 1407 O O . GLU A 1 192 ? 19.414 2.045 3.966 1.00 56.28 192 GLU A O 1
ATOM 1412 N N . GLY A 1 193 ? 17.204 2.062 4.378 1.00 55.59 193 GLY A N 1
ATOM 1413 C CA . GLY A 1 193 ? 17.131 3.462 4.762 1.00 55.59 193 GLY A CA 1
ATOM 1414 C C . GLY A 1 193 ? 16.407 3.620 6.084 1.00 55.59 193 GLY A C 1
ATOM 1415 O O . GLY A 1 193 ? 15.410 2.946 6.335 1.00 55.59 193 GLY A O 1
ATOM 1416 N N . ASP A 1 194 ? 16.910 4.534 6.909 1.00 55.03 194 ASP A N 1
ATOM 1417 C CA . ASP A 1 194 ? 16.206 4.984 8.106 1.00 55.03 194 ASP A CA 1
ATOM 1418 C C . ASP A 1 194 ? 14.885 5.659 7.696 1.00 55.03 194 ASP A C 1
ATOM 1420 O O . ASP A 1 194 ? 14.842 6.329 6.649 1.00 55.03 194 ASP A O 1
ATOM 1424 N N . ARG A 1 195 ? 13.808 5.484 8.480 1.00 57.84 195 ARG A N 1
ATOM 1425 C CA . ARG A 1 195 ? 12.517 6.121 8.166 1.00 57.84 195 ARG A CA 1
ATOM 1426 C C . ARG A 1 195 ? 12.743 7.623 8.072 1.00 57.84 195 ARG A C 1
ATOM 1428 O O . ARG A 1 195 ? 13.152 8.269 9.036 1.00 57.84 195 ARG A O 1
ATOM 1435 N N . ARG A 1 196 ? 12.496 8.201 6.895 1.00 53.25 196 ARG A N 1
ATOM 1436 C CA . ARG A 1 196 ? 12.833 9.613 6.665 1.00 53.25 196 ARG A CA 1
ATOM 1437 C C . ARG A 1 196 ? 11.827 10.551 7.317 1.00 53.25 196 ARG A C 1
ATOM 1439 O O . ARG A 1 196 ? 12.197 11.664 7.686 1.00 53.25 196 ARG A O 1
ATOM 1446 N N . HIS A 1 197 ? 10.601 10.076 7.536 1.00 55.66 197 HIS A N 1
ATOM 1447 C CA . HIS A 1 197 ? 9.522 10.802 8.191 1.00 55.66 197 HIS A CA 1
ATOM 1448 C C . HIS A 1 197 ? 8.723 9.829 9.073 1.00 55.66 197 HIS A C 1
ATOM 1450 O O . HIS A 1 197 ? 8.372 8.746 8.622 1.00 55.66 197 HIS A O 1
ATOM 1456 N N . ASN A 1 198 ? 8.455 10.198 10.331 1.00 62.22 198 ASN A N 1
ATOM 1457 C CA . ASN A 1 198 ? 7.785 9.350 11.336 1.00 62.22 198 ASN A CA 1
ATOM 1458 C C . ASN A 1 198 ? 6.276 9.122 11.060 1.00 62.22 198 ASN A C 1
ATOM 1460 O O . ASN A 1 198 ? 5.518 8.940 12.004 1.00 62.22 198 ASN A O 1
ATOM 1464 N N . GLY A 1 199 ? 5.812 9.222 9.817 1.00 72.69 199 GLY A N 1
ATOM 1465 C CA . GLY A 1 199 ? 4.417 8.967 9.453 1.00 72.69 199 GLY A CA 1
ATOM 1466 C C . GLY A 1 199 ? 4.270 7.601 8.802 1.00 72.69 199 GLY A C 1
ATOM 1467 O O . GLY A 1 199 ? 5.239 7.071 8.269 1.00 72.69 199 GLY A O 1
ATOM 1468 N N . ASP A 1 200 ? 3.062 7.066 8.818 1.00 84.06 200 ASP A N 1
ATOM 1469 C CA . ASP A 1 200 ? 2.669 5.872 8.089 1.00 84.06 200 ASP A CA 1
ATOM 1470 C C . ASP A 1 200 ? 1.525 6.220 7.123 1.00 84.06 200 ASP A C 1
ATOM 1472 O O . ASP A 1 200 ? 0.839 7.244 7.256 1.00 84.06 200 ASP A O 1
ATOM 1476 N N . LEU A 1 201 ? 1.388 5.400 6.080 1.00 89.88 201 LEU A N 1
ATOM 1477 C CA . LEU A 1 201 ? 0.343 5.547 5.076 1.00 89.88 201 LEU A CA 1
ATOM 1478 C C . LEU A 1 201 ? -1.026 5.408 5.749 1.00 89.88 201 LEU A C 1
ATOM 1480 O O . LEU A 1 201 ? -1.321 4.360 6.320 1.00 89.88 201 LEU A O 1
ATOM 1484 N N . LEU A 1 202 ? -1.890 6.412 5.609 1.00 92.31 202 LEU A N 1
ATOM 1485 C CA . LEU A 1 202 ? -3.278 6.262 6.012 1.00 92.31 202 LEU A CA 1
ATOM 1486 C C . LEU A 1 202 ? -4.087 5.666 4.855 1.00 92.31 202 LEU A C 1
ATOM 1488 O O . LEU A 1 202 ? -4.194 6.248 3.772 1.00 92.31 202 LEU A O 1
ATOM 1492 N N . MET A 1 203 ? -4.702 4.520 5.100 1.00 94.50 203 MET A N 1
ATOM 1493 C CA . MET A 1 203 ? -5.571 3.823 4.155 1.00 94.50 203 MET A CA 1
ATOM 1494 C C . MET A 1 203 ? -7.015 3.878 4.623 1.00 94.50 203 MET A C 1
ATOM 1496 O O . MET A 1 203 ? -7.293 4.174 5.787 1.00 94.50 203 MET A O 1
ATOM 1500 N N . TYR A 1 204 ? -7.933 3.536 3.727 1.00 94.75 204 TYR A N 1
ATOM 1501 C CA . TYR A 1 204 ? -9.308 3.260 4.111 1.00 94.75 204 TYR A CA 1
ATOM 1502 C C . TYR A 1 204 ? -9.741 1.874 3.645 1.00 94.75 204 TYR A C 1
ATOM 1504 O O . TYR A 1 204 ? -9.364 1.427 2.565 1.00 94.75 204 TYR A O 1
ATOM 1512 N N . ASP A 1 205 ? -10.557 1.215 4.458 1.00 95.12 205 ASP A N 1
ATOM 1513 C CA . ASP A 1 205 ? -11.276 0.005 4.074 1.00 95.12 205 ASP A CA 1
ATOM 1514 C C . ASP A 1 205 ? -12.460 0.384 3.169 1.00 95.12 205 ASP A C 1
ATOM 1516 O O . ASP A 1 205 ? -13.312 1.188 3.556 1.00 95.12 205 ASP A O 1
ATOM 1520 N N . GLU A 1 206 ? -12.542 -0.189 1.969 1.00 93.88 206 GLU A N 1
ATOM 1521 C CA . GLU A 1 206 ? -13.640 0.068 1.034 1.00 93.88 206 GLU A CA 1
ATOM 1522 C C . GLU A 1 206 ? -15.011 -0.338 1.591 1.00 93.88 206 GLU A C 1
ATOM 1524 O O . GLU A 1 206 ? -15.998 0.360 1.349 1.00 93.88 206 GLU A O 1
ATOM 1529 N N . ALA A 1 207 ? -15.081 -1.429 2.360 1.00 93.19 207 ALA A N 1
ATOM 1530 C CA . ALA A 1 207 ? -16.339 -1.983 2.849 1.00 93.19 207 ALA A CA 1
ATOM 1531 C C . ALA A 1 207 ? -16.922 -1.163 4.004 1.00 93.19 207 ALA A C 1
ATOM 1533 O O . ALA A 1 207 ? -18.114 -0.855 4.010 1.00 93.19 207 ALA A O 1
ATOM 1534 N N . THR A 1 208 ? -16.096 -0.815 4.994 1.00 92.44 208 THR A N 1
ATOM 1535 C CA . THR A 1 208 ? -16.564 -0.105 6.197 1.00 92.44 208 THR A CA 1
ATOM 1536 C C . THR A 1 208 ? -16.286 1.391 6.179 1.00 92.44 208 THR A C 1
ATOM 1538 O O . THR A 1 208 ? -16.797 2.103 7.041 1.00 92.44 208 THR A O 1
ATOM 1541 N N . ARG A 1 209 ? -15.482 1.882 5.226 1.00 92.44 209 ARG A N 1
ATOM 1542 C CA . ARG A 1 209 ? -15.021 3.281 5.162 1.00 92.44 209 ARG A CA 1
ATOM 1543 C C . ARG A 1 209 ? -14.250 3.719 6.414 1.00 92.44 209 ARG A C 1
ATOM 1545 O O . ARG A 1 209 ? -14.159 4.909 6.698 1.00 92.44 209 ARG A O 1
ATOM 1552 N N . SER A 1 210 ? -13.702 2.763 7.162 1.00 91.75 210 SER A N 1
ATOM 1553 C CA . SER A 1 210 ? -12.847 3.020 8.322 1.00 91.75 210 SER A CA 1
ATOM 1554 C C . SER A 1 210 ? -11.405 3.289 7.898 1.00 91.75 210 SER A C 1
ATOM 1556 O O . SER A 1 210 ? -10.965 2.817 6.850 1.00 91.75 210 SER A O 1
ATOM 1558 N N . TYR A 1 211 ? -10.677 4.047 8.715 1.00 92.75 211 TYR A N 1
ATOM 1559 C CA . TYR A 1 211 ? -9.279 4.407 8.471 1.00 92.75 211 TYR A CA 1
ATOM 1560 C C . TYR A 1 211 ? -8.316 3.440 9.152 1.00 92.75 211 TYR A C 1
ATOM 1562 O O . TYR A 1 211 ? -8.623 2.989 10.254 1.00 92.75 211 TYR A O 1
ATOM 1570 N N . TRP A 1 212 ? -7.165 3.171 8.525 1.00 91.88 212 TRP A N 1
ATOM 1571 C CA . TRP A 1 212 ? -6.152 2.217 8.996 1.00 91.88 212 TRP A CA 1
ATOM 1572 C C . TRP A 1 212 ? -4.728 2.688 8.700 1.00 91.88 212 TRP A C 1
ATOM 1574 O O . TRP A 1 212 ? -4.494 3.325 7.672 1.00 91.88 212 TRP A O 1
ATOM 1584 N N . SER A 1 213 ? -3.796 2.333 9.586 1.00 87.00 213 SER A N 1
ATOM 1585 C CA . SER A 1 213 ? -2.353 2.557 9.456 1.00 87.00 213 SER A CA 1
ATOM 1586 C C . SER A 1 213 ? -1.557 1.398 10.049 1.00 87.00 213 SER A C 1
ATOM 1588 O O . SER A 1 213 ? -2.119 0.646 10.886 1.00 87.00 213 SER A O 1
#

Foldseek 3Di:
DDPPFPPDPPDPDDADDKFWDFPDDDPDDDDDDDDDDDDPPPPPVPQGQCLQWPVNCVQVDDQDPCPVAAAAEDDDDDPDCPPPQDDPQLCLVHRRSDDPSFHWDWDDYPNDIDTHGLSVLCRRQWYFDQPVATWIWGADQLQQKIFIHHCADPNRRFDKHFRNDWMAGDVVVVVVCVVVVRMAGAHSRRDRDDGNDRTDTWIATPPRRMIID

pLDDT: mean 74.88, std 20.79, range [29.97, 97.94]

Radius of gyration: 20.09 Å; chains: 1; bounding box: 66×36×66 Å

Sequence (213 aa):
MDRRGAVRRMGAGRVALLSGCASGLSPDDSDDRERTATDRRTVTTERSLASLGVPSDVCGESIRPDPGIDAITAPAFAADWSSRDIDSAYRRGDRSGLADDRTVVGVEASGRTRAYPLSVLADHEVVNDEFGGPLLVTYCPLCASGPVADRTVGGRATAFGVTGLLWQPPREYAAASEADGTVFGADRYGGEGDRRHNGDLLMYDEATRSYWS